Protein AF-A0A0B6YT00-F1 (afdb_monomer_lite)

Radius of gyration: 30.97 Å; chains: 1; bounding box: 94×51×86 Å

Structure (mmCIF, N/CA/C/O backbone):
data_AF-A0A0B6YT00-F1
#
_entry.id   AF-A0A0B6YT00-F1
#
loop_
_atom_site.group_PDB
_atom_site.id
_atom_site.type_symbol
_atom_site.label_atom_id
_atom_site.label_alt_id
_atom_site.label_comp_id
_atom_site.label_asym_id
_atom_site.label_entity_id
_atom_site.label_seq_id
_atom_site.pdbx_PDB_ins_code
_atom_site.Cartn_x
_atom_site.Cartn_y
_atom_site.Cartn_z
_atom_site.occupancy
_atom_site.B_iso_or_equiv
_atom_site.auth_seq_id
_atom_site.auth_comp_id
_atom_site.auth_asym_id
_atom_site.auth_atom_id
_atom_site.pdbx_PDB_model_num
ATOM 1 N N . LYS A 1 1 ? 65.086 -11.458 20.535 1.00 37.19 1 LYS A N 1
ATOM 2 C CA . LYS A 1 1 ? 65.222 -12.772 19.846 1.00 37.19 1 LYS A CA 1
ATOM 3 C C . LYS A 1 1 ? 63.846 -13.130 19.274 1.00 37.19 1 LYS A C 1
ATOM 5 O O . LYS A 1 1 ? 62.972 -13.448 20.055 1.00 37.19 1 LYS A O 1
ATOM 10 N N . LYS A 1 2 ? 63.497 -12.706 18.051 1.00 31.23 2 LYS A N 1
ATOM 11 C CA . LYS A 1 2 ? 63.680 -13.389 16.742 1.00 31.23 2 LYS A CA 1
ATOM 12 C C . LYS A 1 2 ? 63.060 -14.796 16.661 1.00 31.23 2 LYS A C 1
ATOM 14 O O . LYS A 1 2 ? 63.618 -15.711 17.258 1.00 31.23 2 LYS A O 1
ATOM 19 N N . LYS A 1 3 ? 62.010 -14.914 15.830 1.00 31.61 3 LYS A N 1
ATOM 20 C CA . LYS A 1 3 ? 61.716 -15.917 14.765 1.00 31.61 3 LYS A CA 1
ATO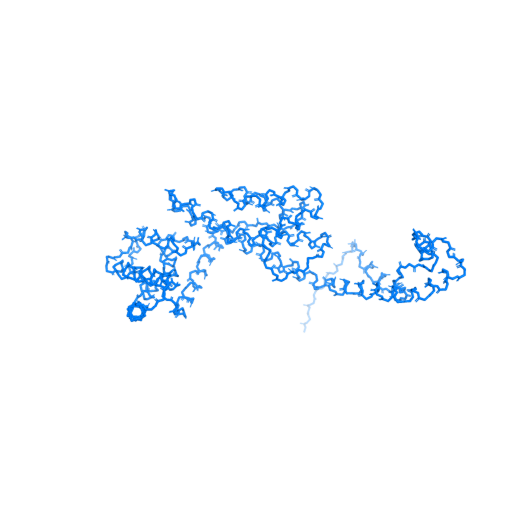M 21 C C . LYS A 1 3 ? 60.202 -15.806 14.478 1.00 31.61 3 LYS A C 1
ATOM 23 O O . LYS A 1 3 ? 59.431 -16.212 15.329 1.00 31.61 3 LYS A O 1
ATOM 28 N N . LYS A 1 4 ? 59.667 -15.137 13.442 1.00 32.31 4 LYS A N 1
ATOM 29 C CA . LYS A 1 4 ? 59.907 -15.185 11.980 1.00 32.31 4 LYS A CA 1
ATOM 30 C C . LYS A 1 4 ? 60.153 -16.605 11.461 1.00 32.31 4 LYS A C 1
ATOM 32 O O . LYS A 1 4 ? 61.260 -17.122 11.602 1.00 32.31 4 LYS A O 1
ATOM 37 N N . ARG A 1 5 ? 59.122 -17.187 10.843 1.00 31.86 5 ARG A N 1
ATOM 38 C CA . ARG A 1 5 ? 59.219 -18.268 9.857 1.00 31.86 5 ARG A CA 1
ATOM 39 C C . ARG A 1 5 ? 58.400 -17.871 8.627 1.00 31.86 5 ARG A C 1
ATOM 41 O O . ARG A 1 5 ? 57.205 -17.632 8.744 1.00 31.86 5 ARG A O 1
ATOM 48 N N . ASN A 1 6 ? 59.127 -17.747 7.521 1.00 28.16 6 ASN A N 1
ATOM 49 C CA . ASN A 1 6 ? 58.679 -17.728 6.132 1.00 28.16 6 ASN A CA 1
ATOM 50 C C . ASN A 1 6 ? 58.408 -19.163 5.656 1.00 28.16 6 ASN A C 1
ATOM 52 O O . ASN A 1 6 ? 59.066 -20.085 6.145 1.00 28.16 6 ASN A O 1
ATOM 56 N N . TYR A 1 7 ? 57.548 -19.282 4.646 1.00 29.91 7 TYR A N 1
ATOM 57 C CA . TYR A 1 7 ? 57.633 -20.215 3.508 1.00 29.91 7 TYR A CA 1
ATOM 58 C C . TYR A 1 7 ? 56.741 -19.593 2.402 1.00 29.91 7 TYR A C 1
ATOM 60 O O . TYR A 1 7 ? 55.569 -19.350 2.681 1.00 29.91 7 TYR A O 1
ATOM 68 N N . GLU A 1 8 ? 57.287 -18.903 1.386 1.00 30.17 8 GLU A N 1
ATOM 69 C CA . GLU A 1 8 ? 57.630 -19.399 0.019 1.00 30.17 8 GLU A CA 1
ATOM 70 C C . GLU A 1 8 ? 56.478 -20.200 -0.617 1.00 30.17 8 GLU A C 1
ATOM 72 O O . GLU A 1 8 ? 56.130 -21.261 -0.113 1.00 30.17 8 GLU A O 1
ATOM 77 N N . HIS A 1 9 ? 55.649 -19.573 -1.465 1.00 30.38 9 HIS A N 1
ATOM 78 C CA . HIS A 1 9 ? 55.783 -19.283 -2.914 1.00 30.38 9 HIS A CA 1
ATOM 79 C C . HIS A 1 9 ? 55.606 -20.534 -3.778 1.00 30.38 9 HIS A C 1
ATOM 81 O O . HIS A 1 9 ? 56.471 -21.397 -3.772 1.00 30.38 9 HIS A O 1
ATOM 87 N N . ASP A 1 10 ? 54.489 -20.582 -4.509 1.00 28.36 10 ASP A N 1
ATOM 88 C CA . ASP A 1 10 ? 54.486 -20.989 -5.911 1.00 28.36 10 ASP A CA 1
ATOM 89 C C . ASP A 1 10 ? 53.301 -20.355 -6.651 1.00 28.36 10 ASP A C 1
ATOM 91 O O . ASP A 1 10 ? 52.232 -20.090 -6.095 1.00 28.36 10 ASP A O 1
ATOM 95 N N . ASP A 1 11 ? 53.605 -20.049 -7.900 1.00 29.91 11 ASP A N 1
ATOM 96 C CA . ASP A 1 11 ? 52.999 -19.129 -8.844 1.00 29.91 11 ASP A CA 1
ATOM 97 C C . ASP A 1 11 ? 52.102 -19.899 -9.831 1.00 29.91 11 ASP A C 1
ATOM 99 O O . ASP A 1 11 ? 52.481 -20.968 -10.311 1.00 29.91 11 ASP A O 1
ATOM 103 N N . ALA A 1 12 ? 50.917 -19.372 -10.143 1.00 30.47 12 ALA A N 1
ATOM 104 C CA . ALA A 1 12 ? 50.118 -19.769 -11.306 1.00 30.47 12 ALA A CA 1
ATOM 105 C C . ALA A 1 12 ? 49.074 -18.679 -11.575 1.00 30.47 12 ALA A C 1
ATOM 107 O O . ALA A 1 12 ? 48.117 -18.507 -10.818 1.00 30.47 12 ALA A O 1
ATOM 108 N N . GLY A 1 13 ? 49.324 -17.902 -12.626 1.00 29.86 13 GLY A N 1
ATOM 109 C CA . GLY A 1 13 ? 48.699 -16.611 -12.853 1.00 29.86 13 GLY A CA 1
ATOM 110 C C . GLY A 1 13 ? 47.280 -16.629 -13.419 1.00 29.86 13 GLY A C 1
ATOM 111 O O . GLY A 1 13 ? 46.796 -17.607 -13.982 1.00 29.86 13 GLY A O 1
ATOM 112 N N . SER A 1 14 ? 46.661 -15.457 -13.323 1.00 32.12 14 SER A N 1
ATOM 113 C CA . SER A 1 14 ? 45.801 -14.906 -14.366 1.00 32.12 14 SER A CA 1
ATOM 114 C C . SER A 1 14 ? 45.835 -13.390 -14.207 1.00 32.12 14 SER A C 1
ATOM 116 O O . SER A 1 14 ? 45.145 -12.820 -13.367 1.00 32.12 14 SER A O 1
ATOM 118 N N . ASP A 1 15 ? 46.738 -12.777 -14.962 1.00 37.69 15 ASP A N 1
ATOM 119 C CA . ASP A 1 15 ? 46.876 -11.337 -15.143 1.00 37.69 15 ASP A CA 1
ATOM 120 C C . ASP A 1 15 ? 45.738 -10.871 -16.062 1.00 37.69 15 ASP A C 1
ATOM 122 O O . ASP A 1 15 ? 45.736 -11.203 -17.246 1.00 37.69 15 ASP A O 1
ATOM 126 N N . ASP A 1 16 ? 44.729 -10.192 -15.511 1.00 33.66 16 ASP A N 1
ATOM 127 C CA . ASP A 1 16 ? 43.641 -9.597 -16.305 1.00 33.66 16 ASP A CA 1
ATOM 128 C C . ASP A 1 16 ? 43.197 -8.230 -15.744 1.00 33.66 16 ASP A C 1
ATOM 130 O O . ASP A 1 16 ? 42.029 -7.852 -15.793 1.00 33.66 16 ASP A O 1
ATOM 134 N N . ASP A 1 17 ? 44.157 -7.459 -15.215 1.00 32.91 17 ASP A N 1
ATOM 135 C CA . ASP A 1 17 ? 43.953 -6.090 -14.708 1.00 32.91 17 ASP A CA 1
ATOM 136 C C . ASP A 1 17 ? 44.564 -5.010 -15.632 1.00 32.91 17 ASP A C 1
ATOM 138 O O . ASP A 1 17 ? 44.882 -3.898 -15.205 1.00 32.91 17 ASP A O 1
ATOM 142 N N . VAL A 1 18 ? 44.701 -5.295 -16.937 1.00 39.25 18 VAL A N 1
ATOM 143 C CA . VAL A 1 18 ? 45.305 -4.355 -17.914 1.00 39.25 18 VAL A CA 1
ATOM 144 C C . VAL A 1 18 ? 44.331 -3.839 -18.989 1.00 39.25 18 VAL A C 1
ATOM 146 O O . VAL A 1 18 ? 44.720 -3.077 -19.875 1.00 39.25 18 VAL A O 1
ATOM 149 N N . ALA A 1 19 ? 43.037 -4.168 -18.916 1.00 34.47 19 ALA A N 1
ATOM 150 C CA . ALA A 1 19 ? 42.079 -3.823 -19.979 1.00 34.47 19 ALA A CA 1
ATOM 151 C C . ALA A 1 19 ? 41.121 -2.648 -19.682 1.00 34.47 19 ALA A C 1
ATOM 153 O O . ALA A 1 19 ? 40.320 -2.296 -20.546 1.00 34.47 19 ALA A O 1
ATOM 154 N N . VAL A 1 20 ? 41.183 -2.004 -18.507 1.00 35.31 20 VAL A N 1
ATOM 155 C CA . VAL A 1 20 ? 40.227 -0.924 -18.149 1.00 35.31 20 VAL A CA 1
ATOM 156 C C . VAL A 1 20 ? 40.835 0.483 -18.252 1.00 35.31 20 VAL A C 1
ATOM 158 O O . VAL A 1 20 ? 40.121 1.460 -18.479 1.00 35.31 20 VAL A O 1
ATOM 161 N N . THR A 1 21 ? 42.158 0.620 -18.183 1.00 31.02 21 THR A N 1
ATOM 162 C CA . THR A 1 21 ? 42.849 1.922 -18.267 1.00 31.02 21 THR A CA 1
ATOM 163 C C . THR A 1 21 ? 43.143 2.383 -19.697 1.00 31.02 21 THR A C 1
ATOM 165 O O . THR A 1 21 ? 43.349 3.573 -19.919 1.00 31.02 21 THR A O 1
ATOM 168 N N . SER A 1 22 ? 43.075 1.501 -20.697 1.00 31.39 22 SER A N 1
ATOM 169 C CA . SER A 1 22 ? 43.428 1.823 -22.091 1.00 31.39 22 SER A CA 1
ATOM 170 C C . SER A 1 22 ? 42.270 2.353 -22.956 1.00 31.39 22 SER A C 1
ATOM 172 O O . SER A 1 22 ? 42.506 2.830 -24.068 1.00 31.39 22 SER A O 1
ATOM 174 N N . ILE A 1 23 ? 41.028 2.355 -22.450 1.00 35.00 23 ILE A N 1
ATOM 175 C CA . ILE A 1 23 ? 39.862 2.948 -23.145 1.00 35.00 23 ILE A CA 1
ATOM 176 C C . ILE A 1 23 ? 39.631 4.411 -22.713 1.00 35.00 23 ILE A C 1
ATOM 178 O O . ILE A 1 23 ? 39.134 5.226 -23.494 1.00 35.00 23 ILE A O 1
ATOM 182 N N . ALA A 1 24 ? 40.054 4.785 -21.501 1.00 32.66 24 ALA A N 1
ATOM 183 C CA . ALA A 1 24 ? 39.851 6.129 -20.952 1.00 32.66 24 ALA A CA 1
ATOM 184 C C . ALA A 1 24 ? 40.818 7.193 -21.513 1.00 32.66 24 ALA A C 1
ATOM 186 O O . ALA A 1 24 ? 40.534 8.388 -21.425 1.00 32.66 24 ALA A O 1
ATOM 187 N N . GLU A 1 25 ? 41.937 6.790 -22.124 1.00 31.70 25 GLU A N 1
ATOM 188 C CA . GLU A 1 25 ? 42.944 7.732 -22.639 1.00 31.70 25 GLU A CA 1
ATOM 189 C C . GLU A 1 25 ? 42.806 8.050 -24.137 1.00 31.70 25 GLU A C 1
ATOM 191 O O . GLU A 1 25 ? 43.363 9.043 -24.599 1.00 31.70 25 GLU A O 1
ATOM 196 N N . LYS A 1 26 ? 42.001 7.295 -24.901 1.00 31.03 26 LYS A N 1
ATOM 197 C CA . LYS A 1 26 ? 41.784 7.553 -26.342 1.00 31.03 26 LYS A CA 1
ATOM 198 C C . LYS A 1 26 ? 40.575 8.431 -26.682 1.00 31.03 26 LYS A C 1
ATOM 200 O O . LYS A 1 26 ? 40.410 8.791 -27.843 1.00 31.03 26 LYS A O 1
ATOM 205 N N . SER A 1 27 ? 39.751 8.817 -25.709 1.00 39.16 27 SER A N 1
ATOM 206 C CA . SER A 1 27 ? 38.515 9.589 -25.943 1.00 39.16 27 SER A CA 1
ATOM 207 C C . SER A 1 27 ? 38.556 11.040 -25.439 1.00 39.16 27 SER A C 1
ATOM 209 O O . SER A 1 27 ? 37.538 11.730 -25.446 1.00 39.16 27 SER A O 1
ATOM 211 N N . LYS A 1 28 ? 39.729 11.571 -25.070 1.00 38.94 28 LYS A N 1
ATOM 212 C CA . LYS A 1 28 ? 39.922 13.019 -24.870 1.00 38.94 28 LYS A CA 1
ATOM 213 C C . LYS A 1 28 ? 40.228 13.698 -26.208 1.00 38.94 28 LYS A C 1
ATOM 215 O O . LYS A 1 28 ? 41.379 14.012 -26.489 1.00 38.94 28 LYS A O 1
ATOM 220 N N . GLY A 1 29 ? 39.209 13.918 -27.042 1.00 40.50 29 GLY A N 1
ATOM 221 C CA . GLY A 1 29 ? 39.369 14.795 -28.212 1.00 40.50 29 GLY A CA 1
ATOM 222 C C . GLY A 1 29 ? 38.434 14.601 -29.404 1.00 40.50 29 GLY A C 1
ATOM 223 O O . GLY A 1 29 ? 38.571 15.349 -30.365 1.00 40.50 29 GLY A O 1
ATOM 224 N N . GLN A 1 30 ? 37.492 13.656 -29.386 1.00 45.50 30 GLN A N 1
ATOM 225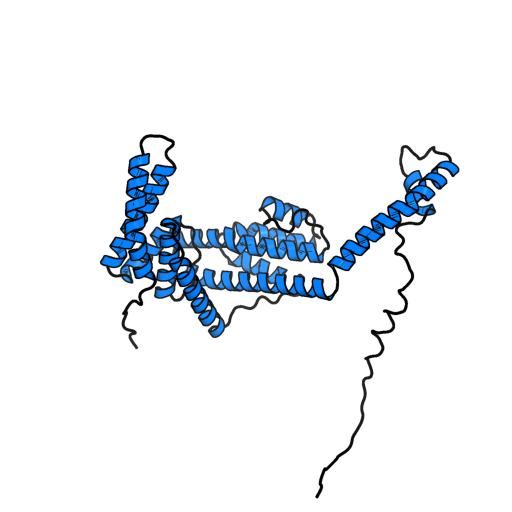 C CA . GLN A 1 30 ? 36.452 13.603 -30.420 1.00 45.50 30 GLN A CA 1
ATOM 226 C C . GLN A 1 30 ? 35.169 14.221 -29.875 1.00 45.50 30 GLN A C 1
ATOM 228 O O . GLN A 1 30 ? 34.412 13.590 -29.139 1.00 45.50 30 GLN A O 1
ATOM 233 N N . GLU A 1 31 ? 34.944 15.492 -30.206 1.00 56.94 31 GLU A N 1
ATOM 234 C CA . GLU A 1 31 ? 33.640 16.118 -30.023 1.00 56.94 31 GLU A CA 1
ATOM 235 C C . GLU A 1 31 ? 32.584 15.294 -30.772 1.00 56.94 31 GLU A C 1
ATOM 237 O O . GLU A 1 31 ? 32.678 15.090 -31.985 1.00 56.94 31 GLU A O 1
ATOM 242 N N . LEU A 1 32 ? 31.581 14.800 -30.037 1.00 67.00 32 LEU A N 1
ATOM 243 C CA . LEU A 1 32 ? 30.429 14.107 -30.612 1.00 67.00 32 LEU A CA 1
ATOM 244 C C . LEU A 1 32 ? 29.800 15.017 -31.671 1.00 67.00 32 LEU A C 1
ATOM 246 O O . LEU A 1 32 ? 29.289 16.097 -31.360 1.00 67.00 32 LEU A O 1
ATOM 250 N N . THR A 1 33 ? 29.899 14.593 -32.924 1.00 73.44 33 THR A N 1
ATOM 251 C CA . THR A 1 33 ? 29.401 15.335 -34.080 1.00 73.44 33 THR A CA 1
ATOM 252 C C . THR A 1 33 ? 28.006 14.819 -34.407 1.00 73.44 33 THR A C 1
ATOM 254 O O . THR A 1 33 ? 27.799 13.610 -34.448 1.00 73.44 33 THR A O 1
ATOM 257 N N . PHE A 1 34 ? 27.043 15.726 -34.587 1.00 82.75 34 PHE A N 1
ATOM 258 C CA . PHE A 1 34 ? 25.650 15.358 -34.849 1.00 82.75 34 PHE A CA 1
ATOM 259 C C . PHE A 1 34 ? 25.461 14.851 -36.282 1.00 82.75 34 PHE A C 1
ATOM 261 O O . PHE A 1 34 ? 25.048 13.718 -36.495 1.00 82.75 34 PHE A O 1
ATOM 268 N N . MET A 1 35 ? 25.774 15.704 -37.255 1.00 83.50 35 MET A N 1
ATOM 269 C CA . MET A 1 35 ? 25.709 15.438 -38.690 1.00 83.50 35 MET A CA 1
ATOM 270 C C . MET A 1 35 ? 26.727 16.348 -39.375 1.00 83.50 35 MET A C 1
ATOM 272 O O . MET A 1 35 ? 26.942 17.474 -38.925 1.00 83.50 35 MET A O 1
ATOM 276 N N . SER A 1 36 ? 27.319 15.891 -40.470 1.00 89.06 36 SER A N 1
ATOM 277 C CA . SER A 1 36 ? 28.148 16.722 -41.342 1.00 89.06 36 SER A CA 1
ATOM 278 C C . SER A 1 36 ? 27.304 17.742 -42.120 1.00 89.06 36 SER A C 1
ATOM 280 O O . SER A 1 36 ? 26.092 17.593 -42.291 1.00 89.06 36 SER A O 1
ATOM 282 N N . ILE A 1 37 ? 27.953 18.789 -42.640 1.00 86.44 37 ILE A N 1
ATOM 283 C CA . ILE A 1 37 ? 27.302 19.811 -43.480 1.00 86.44 37 ILE A CA 1
ATOM 284 C C . ILE A 1 37 ? 26.634 19.171 -44.711 1.00 86.44 37 ILE A C 1
ATOM 286 O O . ILE A 1 37 ? 25.531 19.566 -45.083 1.00 86.44 37 ILE A O 1
ATOM 290 N N . GLU A 1 38 ? 27.256 18.150 -45.304 1.00 86.81 38 GLU A N 1
ATOM 291 C CA . GLU A 1 38 ? 26.741 17.438 -46.483 1.00 86.81 38 GLU A CA 1
ATOM 292 C C . GLU A 1 38 ? 25.449 16.667 -46.183 1.00 86.81 38 GLU A C 1
ATOM 294 O O . GLU A 1 38 ? 24.516 16.642 -46.991 1.00 86.81 38 GLU A O 1
ATOM 299 N N . GLU A 1 39 ? 25.358 16.066 -44.998 1.00 87.00 39 GLU A N 1
ATOM 300 C CA . GLU A 1 39 ? 24.156 15.362 -44.558 1.00 87.00 39 GLU A CA 1
ATOM 301 C C . GLU A 1 39 ? 23.026 16.343 -44.234 1.00 87.00 39 GLU A C 1
ATOM 303 O O . GLU A 1 39 ? 21.879 16.097 -44.611 1.00 87.00 39 GLU A O 1
ATOM 308 N N . ILE A 1 40 ? 23.343 17.486 -43.614 1.00 88.44 40 ILE A N 1
ATOM 309 C CA . ILE A 1 40 ? 22.375 18.568 -43.392 1.00 88.44 40 ILE A CA 1
ATOM 310 C C . ILE A 1 40 ? 21.867 19.098 -44.741 1.00 88.44 40 ILE A C 1
ATOM 312 O O . ILE A 1 40 ? 20.661 19.248 -44.922 1.00 88.44 40 ILE A O 1
ATOM 316 N N . GLU A 1 41 ? 22.748 19.305 -45.724 1.00 87.44 41 GLU A N 1
ATOM 317 C CA . GLU A 1 41 ? 22.366 19.714 -47.082 1.00 87.44 41 GLU A CA 1
ATOM 318 C C . GLU A 1 41 ? 21.426 18.688 -47.736 1.00 87.44 41 GLU A C 1
ATOM 320 O O . GLU A 1 41 ? 20.421 19.059 -48.349 1.00 87.44 41 GLU A O 1
ATOM 325 N N . LYS A 1 42 ? 21.704 17.390 -47.573 1.00 87.81 42 LYS A N 1
ATOM 326 C CA . LYS A 1 42 ? 20.852 16.310 -48.088 1.00 87.81 42 LYS A CA 1
ATOM 327 C C . LYS A 1 42 ? 19.463 16.320 -47.444 1.00 87.81 42 LYS A C 1
ATOM 329 O O . LYS A 1 42 ? 18.468 16.154 -48.151 1.00 87.81 42 LYS A O 1
ATOM 334 N N . VAL A 1 43 ? 19.380 16.562 -46.134 1.00 87.50 43 VAL A N 1
ATOM 335 C CA . VAL A 1 43 ? 18.100 16.707 -45.421 1.00 87.50 43 VAL A CA 1
ATOM 336 C C . VAL A 1 43 ? 17.349 17.948 -45.897 1.00 87.50 43 VAL A C 1
ATOM 338 O O . VAL A 1 43 ? 16.153 17.854 -46.176 1.00 87.50 43 VAL A O 1
ATOM 341 N N . LEU A 1 44 ? 18.026 19.084 -46.076 1.00 87.69 44 LEU A N 1
ATOM 342 C CA . LEU A 1 44 ? 17.407 20.309 -46.591 1.00 87.69 44 LEU A CA 1
ATOM 343 C C . LEU A 1 44 ? 16.852 20.112 -48.012 1.00 87.69 44 LEU A C 1
ATOM 345 O O . LEU A 1 44 ? 15.719 20.505 -48.276 1.00 87.69 44 LEU A O 1
ATOM 349 N N . LYS A 1 45 ? 17.575 19.413 -48.899 1.00 85.94 45 LYS A N 1
ATOM 350 C CA . LYS A 1 45 ? 17.099 19.066 -50.258 1.00 85.94 45 LYS A CA 1
ATOM 351 C C . LYS A 1 45 ? 15.885 18.144 -50.278 1.00 85.94 45 LYS A C 1
ATOM 353 O O . LYS A 1 45 ? 15.135 18.144 -51.252 1.00 85.94 45 LYS A O 1
ATOM 358 N N . SER A 1 46 ? 15.700 17.340 -49.232 1.00 85.75 46 SER A N 1
ATOM 359 C CA . SER A 1 46 ? 14.537 16.456 -49.104 1.00 85.75 46 SER A CA 1
ATOM 360 C C . SER A 1 46 ? 13.259 17.188 -48.672 1.00 85.75 46 SER A C 1
ATOM 362 O O . SER A 1 46 ? 12.179 16.608 -48.741 1.00 85.75 46 SER A O 1
ATOM 364 N N . GLN A 1 47 ? 13.353 18.462 -48.269 1.00 86.50 47 GLN A N 1
ATOM 365 C CA . GLN A 1 47 ? 12.193 19.264 -47.886 1.00 86.50 47 GLN A CA 1
ATOM 366 C C . GLN A 1 47 ? 11.482 19.820 -49.122 1.00 86.50 47 GLN A C 1
ATOM 368 O O . GLN A 1 47 ? 12.088 20.502 -49.949 1.00 86.50 47 GLN A O 1
ATOM 373 N N . ASN A 1 48 ? 10.167 19.602 -49.208 1.00 80.56 48 ASN A N 1
ATOM 374 C CA . ASN A 1 48 ? 9.344 20.000 -50.360 1.00 80.56 48 ASN A CA 1
ATOM 375 C C . ASN A 1 48 ? 9.473 21.490 -50.732 1.00 80.56 48 ASN A C 1
ATOM 377 O O . ASN A 1 48 ? 9.404 21.829 -51.906 1.00 80.56 48 ASN A O 1
ATOM 381 N N . HIS A 1 49 ? 9.707 22.366 -49.751 1.00 80.31 49 HIS A N 1
ATOM 382 C CA . HIS A 1 49 ? 9.809 23.818 -49.943 1.00 80.31 49 HIS A CA 1
ATOM 383 C C . HIS A 1 49 ? 11.218 24.309 -50.318 1.00 80.31 49 HIS A C 1
ATOM 385 O O . HIS A 1 49 ? 11.373 25.459 -50.709 1.00 80.31 49 HIS A O 1
ATOM 391 N N . LEU A 1 50 ? 12.247 23.467 -50.170 1.00 79.19 50 LEU A N 1
ATOM 392 C CA . LEU A 1 50 ? 13.659 23.841 -50.355 1.00 79.19 50 LEU A CA 1
ATOM 393 C C . LEU A 1 50 ? 14.334 23.072 -51.499 1.00 79.19 50 LEU A C 1
ATOM 395 O O . LEU A 1 50 ? 15.509 23.285 -51.791 1.00 79.19 50 LEU A O 1
ATOM 399 N N . LYS A 1 51 ? 13.591 22.182 -52.163 1.00 75.19 51 LYS A N 1
ATOM 400 C CA . LYS A 1 51 ? 14.090 21.312 -53.232 1.00 75.19 51 LYS A CA 1
ATOM 401 C C . LYS A 1 51 ? 14.559 22.080 -54.474 1.00 75.19 51 LYS A C 1
ATOM 403 O O . LYS A 1 51 ? 15.473 21.623 -55.153 1.00 75.19 51 LYS A O 1
ATOM 408 N N . GLU A 1 52 ? 13.948 23.231 -54.754 1.00 81.56 52 GLU A N 1
ATOM 409 C CA . GLU A 1 52 ? 14.290 24.099 -55.893 1.00 81.56 52 GLU A CA 1
ATOM 410 C C . GLU A 1 52 ? 15.321 25.185 -55.542 1.00 81.56 52 GLU A C 1
ATOM 412 O O . GLU A 1 52 ? 15.709 25.975 -56.403 1.00 81.56 52 GLU A O 1
ATOM 417 N N . CYS A 1 53 ? 15.794 25.246 -54.291 1.00 80.69 53 CYS A N 1
ATOM 418 C CA . CYS A 1 53 ? 16.791 26.235 -53.899 1.00 80.69 53 CYS A CA 1
ATOM 419 C C . CYS A 1 53 ? 18.163 25.944 -54.538 1.00 80.69 53 CYS A C 1
ATOM 421 O O . CYS A 1 53 ? 18.576 24.780 -54.609 1.00 80.69 53 CYS A O 1
ATOM 423 N N . PRO A 1 54 ? 18.916 26.989 -54.938 1.00 87.38 54 PRO A N 1
ATOM 424 C CA . PRO A 1 54 ? 20.279 26.836 -55.431 1.00 87.38 54 PRO A CA 1
ATOM 425 C C . PRO A 1 54 ? 21.160 26.096 -54.429 1.00 87.38 54 PRO A C 1
ATOM 427 O O . PRO A 1 54 ? 21.060 26.300 -53.214 1.00 87.38 54 PRO A O 1
ATOM 430 N N . LYS A 1 55 ? 22.061 25.258 -54.948 1.00 83.00 55 LYS A N 1
ATOM 431 C CA . LYS A 1 55 ? 22.964 24.464 -54.112 1.00 83.00 55 LYS A CA 1
ATOM 432 C C . LYS A 1 55 ? 23.806 25.361 -53.202 1.00 83.00 55 LYS A C 1
ATOM 434 O O . LYS A 1 55 ? 23.945 25.028 -52.032 1.00 83.00 55 LYS A O 1
ATOM 439 N N . GLU A 1 56 ? 24.284 26.510 -53.693 1.00 85.00 56 GLU A N 1
ATOM 440 C CA . GLU A 1 56 ? 25.102 27.423 -52.882 1.00 85.00 56 GLU A CA 1
ATOM 441 C C . GLU A 1 56 ? 24.343 27.944 -51.652 1.00 85.00 56 GLU A C 1
ATOM 443 O O . GLU A 1 56 ? 24.910 28.031 -50.564 1.00 85.00 56 GLU A O 1
ATOM 448 N N . LEU A 1 57 ? 23.043 28.227 -51.796 1.00 85.94 57 LEU A N 1
ATOM 449 C CA . LEU A 1 57 ? 22.201 28.689 -50.693 1.00 85.94 57 LEU A CA 1
ATOM 450 C C . LEU A 1 57 ? 21.972 27.580 -49.656 1.00 85.94 57 LEU A C 1
ATOM 452 O O . LEU A 1 57 ? 22.025 27.836 -48.454 1.00 85.94 57 LEU A O 1
ATOM 456 N N . LEU A 1 58 ? 21.752 26.342 -50.104 1.00 87.19 58 LEU A N 1
ATOM 457 C CA . LEU A 1 58 ? 21.584 25.192 -49.212 1.00 87.19 58 LEU A CA 1
ATOM 458 C C . LEU A 1 58 ? 22.866 24.880 -48.434 1.00 87.19 58 LEU A C 1
ATOM 460 O O . LEU A 1 58 ? 22.794 24.589 -47.241 1.00 87.19 58 LEU A O 1
ATOM 464 N N . THR A 1 59 ? 24.027 24.995 -49.080 1.00 88.88 59 THR A N 1
ATOM 465 C CA . THR A 1 59 ? 25.332 24.826 -48.431 1.00 88.88 59 THR A CA 1
ATOM 466 C C . THR A 1 59 ? 25.589 25.924 -47.388 1.00 88.88 59 THR A C 1
ATOM 468 O O . THR A 1 59 ? 26.066 25.626 -46.291 1.00 88.88 59 THR A O 1
ATOM 471 N N . GLU A 1 60 ? 25.215 27.178 -47.663 1.00 88.38 60 GLU A N 1
ATOM 472 C CA . GLU A 1 60 ? 25.327 28.286 -46.699 1.00 88.38 60 GLU A CA 1
ATOM 473 C C . GLU A 1 60 ? 24.404 28.081 -45.482 1.00 88.38 60 GLU A C 1
ATOM 475 O O . GLU A 1 60 ? 24.829 28.241 -44.334 1.00 88.38 60 GLU A O 1
ATOM 480 N N . ILE A 1 61 ? 23.154 27.655 -45.703 1.00 87.50 61 ILE A N 1
ATOM 481 C CA . ILE A 1 61 ? 22.210 27.336 -44.620 1.00 87.50 61 ILE A CA 1
ATOM 482 C C . ILE A 1 61 ? 22.732 26.159 -43.784 1.00 87.50 61 ILE A C 1
ATOM 484 O O . ILE A 1 61 ? 22.766 26.249 -42.555 1.00 87.50 61 ILE A O 1
ATOM 488 N N . ALA A 1 62 ? 23.187 25.079 -44.425 1.00 89.19 62 ALA A N 1
ATOM 489 C CA . ALA A 1 62 ? 23.750 23.918 -43.740 1.00 89.19 62 ALA A CA 1
ATOM 490 C C . ALA A 1 62 ? 24.974 24.296 -42.889 1.00 89.19 62 ALA A C 1
ATOM 492 O O . ALA A 1 62 ? 25.075 23.881 -41.734 1.00 89.19 62 ALA A O 1
ATOM 493 N N . SER A 1 63 ? 25.851 25.159 -43.410 1.00 89.25 63 SER A N 1
ATOM 494 C CA . SER A 1 63 ? 27.031 25.663 -42.694 1.00 89.25 63 SER A CA 1
ATOM 495 C C . SER A 1 63 ? 26.652 26.473 -41.449 1.00 89.25 63 SER A C 1
ATOM 497 O O . SER A 1 63 ? 27.263 26.314 -40.389 1.00 89.25 63 SER A O 1
ATOM 499 N N . ARG A 1 64 ? 25.598 27.297 -41.534 1.00 89.31 64 ARG A N 1
ATOM 500 C CA . ARG A 1 64 ? 25.076 28.070 -40.392 1.00 89.31 64 ARG A CA 1
ATOM 501 C C . ARG A 1 64 ? 24.368 27.205 -39.354 1.00 89.31 64 ARG A C 1
ATOM 503 O O . ARG A 1 64 ? 24.447 27.518 -38.168 1.00 89.31 64 ARG A O 1
ATOM 510 N N . LEU A 1 65 ? 23.697 26.134 -39.776 1.00 88.06 65 LEU A N 1
ATOM 511 C CA . LEU A 1 65 ? 22.973 25.216 -38.891 1.00 88.06 65 LEU A CA 1
ATOM 512 C C . LEU A 1 65 ? 23.880 24.177 -38.224 1.00 88.06 65 LEU A C 1
ATOM 514 O O . LEU A 1 65 ? 23.578 23.725 -37.121 1.00 88.06 65 LEU A O 1
ATOM 518 N N . HIS A 1 66 ? 25.008 23.832 -38.843 1.00 88.62 66 HIS A N 1
ATOM 519 C CA . HIS A 1 66 ? 25.914 22.795 -38.354 1.00 88.62 66 HIS A CA 1
ATOM 520 C C . HIS A 1 66 ? 26.356 23.022 -36.902 1.00 88.62 66 HIS A C 1
ATOM 522 O O . HIS A 1 66 ? 26.205 22.143 -36.053 1.00 88.62 66 HIS A O 1
ATOM 528 N N . ARG A 1 67 ? 26.848 24.225 -36.582 1.00 86.81 67 ARG A N 1
ATOM 529 C CA . ARG A 1 67 ? 27.316 24.565 -35.229 1.00 86.81 67 ARG A CA 1
ATOM 530 C C . ARG A 1 67 ? 26.194 24.561 -34.174 1.00 86.81 67 ARG A C 1
ATOM 532 O O . ARG A 1 67 ? 26.389 23.918 -33.143 1.00 86.81 67 ARG A O 1
ATOM 539 N N . PRO A 1 68 ? 25.043 25.240 -34.363 1.00 85.19 68 PRO A N 1
ATOM 540 C CA . PRO A 1 68 ? 23.964 25.224 -33.375 1.00 85.19 68 PRO A CA 1
ATOM 541 C C . PRO A 1 68 ? 23.307 23.847 -33.212 1.00 85.19 68 PRO A C 1
ATOM 543 O O . PRO A 1 68 ? 22.981 23.491 -32.083 1.00 85.19 68 PRO A O 1
ATOM 546 N N . LEU A 1 69 ? 23.151 23.055 -34.280 1.00 84.56 69 LEU A N 1
ATOM 547 C CA . LEU A 1 69 ? 22.613 21.691 -34.177 1.00 84.56 69 LEU A CA 1
ATOM 548 C C . LEU A 1 69 ? 23.584 20.756 -33.452 1.00 84.56 69 LEU A C 1
ATOM 550 O O . LEU A 1 69 ? 23.178 20.039 -32.542 1.00 84.56 69 LEU A O 1
ATOM 554 N N . THR A 1 70 ? 24.877 20.819 -33.785 1.00 84.62 70 THR A N 1
ATOM 555 C CA . THR A 1 70 ? 25.911 20.036 -33.092 1.00 84.62 70 THR A CA 1
ATOM 556 C C . THR A 1 70 ? 25.984 20.406 -31.615 1.00 84.62 70 THR A C 1
ATOM 558 O O . THR A 1 70 ? 26.055 19.524 -30.765 1.00 84.62 70 THR A O 1
ATOM 561 N N . ARG A 1 71 ? 25.885 21.697 -31.279 1.00 83.31 71 ARG A N 1
ATOM 562 C CA . ARG A 1 71 ? 25.845 22.151 -29.886 1.00 83.31 71 ARG A CA 1
ATOM 563 C C . ARG A 1 71 ? 24.624 21.611 -29.135 1.00 83.31 71 ARG A C 1
ATOM 565 O O . ARG A 1 71 ? 24.794 21.082 -28.043 1.00 83.31 71 ARG A O 1
ATOM 572 N N . GLN A 1 72 ? 23.424 21.701 -29.712 1.00 79.38 72 GLN A N 1
ATOM 573 C CA . GLN A 1 72 ? 22.206 21.164 -29.088 1.00 79.38 72 GLN A CA 1
ATOM 574 C C . GLN A 1 72 ? 22.278 19.645 -28.904 1.00 79.38 72 GLN A C 1
ATOM 576 O O . GLN A 1 72 ? 21.935 19.131 -27.842 1.00 79.38 72 GLN A O 1
ATOM 581 N N . PHE A 1 73 ? 22.785 18.922 -29.904 1.00 82.19 73 PHE A N 1
ATOM 582 C CA . PHE A 1 73 ? 23.020 17.485 -29.801 1.00 82.19 73 PHE A CA 1
ATOM 583 C C . PHE A 1 73 ? 24.009 17.147 -28.686 1.00 82.19 73 PHE A C 1
ATOM 585 O O . PHE A 1 73 ? 23.745 16.258 -27.885 1.00 82.19 73 PHE A O 1
ATOM 592 N N . GLN A 1 74 ? 25.124 17.872 -28.590 1.00 80.19 74 GLN A N 1
ATOM 593 C CA . GLN A 1 74 ? 26.103 17.675 -27.525 1.00 80.19 74 GLN A CA 1
ATOM 594 C C . GLN A 1 74 ? 25.531 18.004 -26.146 1.00 80.19 74 GLN A C 1
ATOM 596 O O . GLN A 1 74 ? 25.845 17.303 -25.190 1.00 80.19 74 GLN A O 1
ATOM 601 N N . GLU A 1 75 ? 24.711 19.046 -26.016 1.00 78.75 75 GLU A N 1
ATOM 602 C CA . GLU A 1 75 ? 24.028 19.390 -24.765 1.00 78.75 75 GLU A CA 1
ATOM 603 C C . GLU A 1 75 ? 23.041 18.283 -24.357 1.00 78.75 75 GLU A C 1
ATOM 605 O O . GLU A 1 75 ? 23.065 17.846 -23.206 1.00 78.75 75 GLU A O 1
ATOM 610 N N . LEU A 1 76 ? 22.265 17.736 -25.299 1.00 72.81 76 LEU A N 1
ATOM 611 C CA . LEU A 1 76 ? 21.381 16.591 -25.058 1.00 72.81 76 LEU A CA 1
ATOM 612 C C . LEU A 1 76 ? 22.162 15.319 -24.711 1.00 72.81 76 LEU A C 1
ATOM 614 O O . LEU A 1 76 ? 21.880 14.695 -23.689 1.00 72.81 76 LEU A O 1
ATOM 618 N N . ALA A 1 77 ? 23.183 14.968 -25.493 1.00 71.75 77 ALA A N 1
ATOM 619 C CA . ALA A 1 77 ? 24.030 13.801 -25.262 1.00 71.75 77 ALA A CA 1
ATOM 620 C C . ALA A 1 77 ? 24.744 13.888 -23.908 1.00 71.75 77 ALA A C 1
ATOM 622 O O . ALA A 1 77 ? 24.732 12.924 -23.148 1.00 71.75 77 ALA A O 1
ATOM 623 N N . LYS A 1 78 ? 25.293 15.058 -23.555 1.00 67.44 78 LYS A N 1
ATOM 624 C CA . LYS A 1 78 ? 25.871 15.313 -22.229 1.00 67.44 78 LYS A CA 1
ATOM 625 C C . LYS A 1 78 ? 24.811 15.235 -21.139 1.00 67.44 78 LYS A C 1
ATOM 627 O O . LYS A 1 78 ? 25.095 14.662 -20.101 1.00 67.44 78 LYS A O 1
ATOM 632 N N . SER A 1 79 ? 23.604 15.756 -21.349 1.00 62.47 79 SER A N 1
ATOM 633 C CA . SER A 1 79 ? 22.540 15.679 -20.342 1.00 62.47 79 SER A CA 1
ATOM 634 C C . SER A 1 79 ? 22.100 14.239 -20.068 1.00 62.47 79 SER A C 1
ATOM 636 O O . SER A 1 79 ? 21.903 13.881 -18.912 1.00 62.47 79 SER A O 1
ATOM 638 N N . ILE A 1 80 ? 22.024 13.395 -21.100 1.00 60.62 80 ILE A N 1
ATOM 639 C CA . ILE A 1 80 ? 21.689 11.973 -20.976 1.00 60.62 80 ILE A CA 1
ATOM 640 C C . ILE A 1 80 ? 22.858 11.218 -20.336 1.00 60.62 80 ILE A C 1
ATOM 642 O O . ILE A 1 80 ? 22.656 10.448 -19.406 1.00 60.62 80 ILE A O 1
ATOM 646 N N . PHE A 1 81 ? 24.090 11.464 -20.784 1.00 56.25 81 PHE A N 1
ATOM 647 C CA . PHE A 1 81 ? 25.279 10.751 -20.314 1.00 56.25 81 PHE A CA 1
ATOM 648 C C . PHE A 1 81 ? 25.697 11.147 -18.890 1.00 56.25 81 PHE A C 1
ATOM 650 O O . PHE A 1 81 ? 26.127 10.298 -18.118 1.00 56.25 81 PHE A O 1
ATOM 657 N N . LEU A 1 82 ? 25.545 12.423 -18.522 1.00 55.78 82 LEU A N 1
ATOM 658 C CA . LEU A 1 82 ? 25.875 12.938 -17.192 1.00 55.78 82 LEU A CA 1
ATOM 659 C C . LEU A 1 82 ? 24.796 12.575 -16.163 1.00 55.78 82 LEU A C 1
ATOM 661 O O . LEU A 1 82 ? 25.144 12.253 -15.033 1.00 55.78 82 LEU A O 1
ATOM 665 N N . LYS A 1 83 ? 23.510 12.541 -16.554 1.00 52.91 83 LYS A N 1
ATOM 666 C CA . LYS A 1 83 ? 22.440 11.956 -15.720 1.00 52.91 83 LYS A CA 1
ATOM 667 C C . LYS A 1 83 ? 22.569 10.432 -15.591 1.00 52.91 83 LYS A C 1
ATOM 669 O O . LYS A 1 83 ? 22.168 9.880 -14.576 1.00 52.91 83 LYS A O 1
ATOM 674 N N . ASN A 1 84 ? 23.187 9.773 -16.574 1.00 51.69 84 ASN A N 1
ATOM 675 C CA . ASN A 1 84 ? 23.489 8.339 -16.566 1.00 51.69 84 ASN A CA 1
ATOM 676 C C . ASN A 1 84 ? 24.936 8.025 -16.150 1.00 51.69 84 ASN A C 1
ATOM 678 O O . ASN A 1 84 ? 25.481 7.001 -16.576 1.00 51.69 84 ASN A O 1
ATOM 682 N N . SER A 1 85 ? 25.571 8.871 -15.327 1.00 55.88 85 SER A N 1
ATOM 683 C CA . SER A 1 85 ? 26.879 8.543 -14.754 1.00 55.88 85 SER A CA 1
ATOM 684 C C . SER A 1 85 ? 26.798 7.155 -14.090 1.00 55.88 85 SER A C 1
ATOM 686 O O . SER A 1 85 ? 25.799 6.817 -13.451 1.00 55.88 85 SER A O 1
ATOM 688 N N . GLY A 1 86 ? 27.807 6.298 -14.284 1.00 59.91 86 GLY A N 1
ATOM 689 C CA . GLY A 1 86 ? 27.721 4.887 -13.873 1.00 59.91 86 GLY A CA 1
ATOM 690 C C . GLY A 1 86 ? 27.440 4.687 -12.377 1.00 59.91 86 GLY A C 1
ATOM 691 O O . GLY A 1 86 ? 26.844 3.682 -11.995 1.00 59.91 86 GLY A O 1
ATOM 692 N N . ALA A 1 87 ? 27.821 5.654 -11.537 1.00 61.41 87 ALA A N 1
ATOM 693 C CA . ALA A 1 87 ? 27.536 5.650 -10.106 1.00 61.41 87 ALA A CA 1
ATOM 694 C C . ALA A 1 87 ? 26.090 6.079 -9.797 1.00 61.41 87 ALA A C 1
ATOM 696 O O . ALA A 1 87 ? 25.405 5.378 -9.050 1.00 61.41 87 ALA A O 1
ATOM 697 N N . ASP A 1 88 ? 25.608 7.168 -10.405 1.00 61.66 88 ASP A N 1
ATOM 698 C CA . ASP A 1 88 ? 24.253 7.684 -10.165 1.00 61.66 88 ASP A CA 1
ATOM 699 C C . ASP A 1 88 ? 23.193 6.740 -10.734 1.00 61.66 88 ASP A C 1
ATOM 701 O O . ASP A 1 88 ? 22.249 6.377 -10.037 1.00 61.66 88 ASP A O 1
ATOM 705 N N . ARG A 1 89 ? 23.410 6.214 -11.947 1.00 67.31 89 ARG A N 1
ATOM 706 C CA . ARG A 1 89 ? 22.533 5.201 -12.551 1.00 67.31 89 ARG A CA 1
ATOM 707 C C . ARG A 1 89 ? 22.447 3.946 -11.686 1.00 67.31 89 ARG A C 1
ATOM 709 O O . ARG A 1 89 ? 21.357 3.425 -11.463 1.00 67.31 89 ARG A O 1
ATOM 716 N N . LYS A 1 90 ? 23.585 3.454 -11.181 1.00 69.81 90 LYS A N 1
ATOM 717 C CA . LYS A 1 90 ? 23.613 2.269 -10.310 1.00 69.81 90 LYS A CA 1
ATOM 718 C C . LYS A 1 90 ? 22.845 2.521 -9.016 1.00 69.81 90 LYS A C 1
ATOM 720 O O . LYS A 1 90 ? 22.122 1.638 -8.567 1.00 69.81 90 LYS A O 1
ATOM 725 N N . LYS A 1 91 ? 22.968 3.719 -8.442 1.00 73.38 91 LYS A N 1
ATOM 726 C CA . LYS A 1 91 ? 22.213 4.117 -7.254 1.00 73.38 91 LYS A CA 1
ATOM 727 C C . LYS A 1 91 ? 20.706 4.151 -7.528 1.00 73.38 91 LYS A C 1
ATOM 729 O O . LYS A 1 91 ? 19.960 3.523 -6.788 1.00 73.38 91 LYS A O 1
ATOM 734 N N . THR A 1 92 ? 20.270 4.782 -8.617 1.00 78.75 92 THR A N 1
ATOM 735 C CA . THR A 1 92 ? 18.848 4.849 -8.997 1.00 78.75 92 THR A CA 1
ATOM 736 C C . THR A 1 92 ? 18.245 3.465 -9.247 1.00 78.75 92 THR A C 1
ATOM 738 O O . THR A 1 92 ? 17.139 3.187 -8.791 1.00 78.75 92 THR A O 1
ATOM 741 N N . VAL A 1 93 ? 18.976 2.563 -9.914 1.00 79.94 93 VAL A N 1
ATOM 742 C CA . VAL A 1 93 ? 18.522 1.177 -10.133 1.00 79.94 93 VAL A CA 1
ATOM 743 C C . VAL A 1 93 ? 18.382 0.422 -8.808 1.00 79.94 93 VAL A C 1
ATOM 745 O O . VAL A 1 93 ? 17.402 -0.295 -8.616 1.00 79.94 93 VAL A O 1
ATOM 748 N N . LEU A 1 94 ? 19.320 0.603 -7.873 1.00 86.44 94 LEU A N 1
ATOM 749 C CA . LEU A 1 94 ? 19.241 -0.011 -6.543 1.00 86.44 94 LEU A CA 1
ATOM 750 C C . LEU A 1 94 ? 18.060 0.534 -5.730 1.00 86.44 94 LEU A C 1
ATOM 752 O O . LEU A 1 94 ? 17.298 -0.253 -5.176 1.00 86.44 94 LEU A O 1
ATOM 756 N N . GLU A 1 95 ? 17.860 1.853 -5.704 1.00 88.56 95 GLU A N 1
ATOM 757 C CA . GLU A 1 95 ? 16.725 2.492 -5.019 1.00 88.56 95 GLU A CA 1
ATOM 758 C C . GLU A 1 95 ? 15.382 1.999 -5.589 1.00 88.56 95 GLU A C 1
ATOM 760 O O . GLU A 1 95 ? 14.460 1.653 -4.846 1.00 88.56 95 GLU A O 1
ATOM 765 N N . MET A 1 96 ? 15.282 1.883 -6.916 1.00 88.94 96 MET A N 1
ATOM 766 C CA . MET A 1 96 ? 14.118 1.319 -7.599 1.00 88.94 96 MET A CA 1
ATOM 767 C C . MET A 1 96 ? 13.903 -0.159 -7.239 1.00 88.94 96 MET A C 1
ATOM 769 O O . MET A 1 96 ? 12.778 -0.571 -6.941 1.00 88.94 96 MET A O 1
ATOM 773 N N . GLN A 1 97 ? 14.969 -0.962 -7.228 1.00 90.75 97 GLN A N 1
ATOM 774 C CA . GLN A 1 97 ? 14.911 -2.373 -6.853 1.00 90.75 97 GLN A CA 1
ATOM 775 C C . GLN A 1 97 ? 14.446 -2.557 -5.401 1.00 90.75 97 GLN A C 1
ATOM 777 O O . GLN A 1 97 ? 13.613 -3.427 -5.123 1.00 90.75 97 GLN A O 1
ATOM 782 N N . GLU A 1 98 ? 14.965 -1.750 -4.475 1.00 93.19 98 GLU A N 1
ATOM 783 C CA . GLU A 1 98 ? 14.563 -1.752 -3.067 1.00 93.19 98 GLU A CA 1
ATOM 784 C C . GLU A 1 98 ? 13.098 -1.356 -2.909 1.00 93.19 98 GLU A C 1
ATOM 786 O O . GLU A 1 98 ? 12.358 -2.031 -2.189 1.00 93.19 98 GLU A O 1
ATOM 791 N N . ARG A 1 99 ? 12.649 -0.331 -3.642 1.00 93.75 99 ARG A N 1
ATOM 792 C CA . ARG A 1 99 ? 11.249 0.104 -3.664 1.00 93.75 99 ARG A CA 1
ATOM 793 C C . ARG A 1 99 ? 10.316 -1.007 -4.145 1.00 93.75 99 ARG A C 1
ATOM 795 O O . ARG A 1 99 ? 9.361 -1.335 -3.442 1.00 93.75 99 ARG A O 1
ATOM 802 N N . ILE A 1 100 ? 10.606 -1.632 -5.290 1.00 95.00 100 ILE A N 1
ATOM 803 C CA . ILE A 1 100 ? 9.813 -2.757 -5.819 1.00 95.00 100 ILE A CA 1
ATOM 804 C C . ILE A 1 100 ? 9.792 -3.911 -4.811 1.00 95.00 100 ILE A C 1
ATOM 806 O O . ILE A 1 100 ? 8.730 -4.448 -4.498 1.00 95.00 100 ILE A O 1
ATOM 810 N N . SER A 1 101 ? 10.953 -4.265 -4.257 1.00 95.25 101 SER A N 1
ATOM 811 C CA . SER A 1 101 ? 11.076 -5.368 -3.299 1.00 95.25 101 SER A CA 1
ATOM 812 C C . SER A 1 101 ? 10.316 -5.097 -1.996 1.00 95.25 101 SER A C 1
ATOM 814 O O . SER A 1 101 ? 9.685 -6.003 -1.453 1.00 95.25 101 SER A O 1
ATOM 816 N N . GLY A 1 102 ? 10.352 -3.863 -1.489 1.00 95.12 102 GLY A N 1
ATOM 817 C CA . GLY A 1 102 ? 9.626 -3.450 -0.289 1.00 95.12 102 GLY A CA 1
ATOM 818 C C . GLY A 1 102 ? 8.113 -3.503 -0.488 1.00 95.12 102 GLY A C 1
ATOM 819 O O . GLY A 1 102 ? 7.405 -4.119 0.312 1.00 95.12 102 GLY A O 1
ATOM 820 N N . LEU A 1 103 ? 7.622 -2.934 -1.593 1.00 95.94 103 LEU A N 1
ATOM 821 C CA . LEU A 1 103 ? 6.204 -2.980 -1.949 1.00 95.94 103 LEU A CA 1
ATOM 822 C C . LEU A 1 103 ? 5.717 -4.423 -2.161 1.00 95.94 103 LEU A C 1
ATOM 824 O O . LEU A 1 103 ? 4.652 -4.789 -1.669 1.00 95.94 103 LEU A O 1
ATOM 828 N N . TRP A 1 104 ? 6.516 -5.263 -2.826 1.00 96.81 104 TRP A N 1
ATOM 829 C CA . TRP A 1 104 ? 6.232 -6.688 -3.014 1.00 96.81 104 TRP A CA 1
ATOM 830 C C . TRP A 1 104 ? 6.050 -7.422 -1.684 1.00 96.81 104 TRP A C 1
ATOM 832 O O . TRP A 1 104 ? 5.066 -8.136 -1.480 1.00 96.81 104 TRP A O 1
ATOM 842 N N . VAL A 1 105 ? 6.994 -7.235 -0.760 1.00 96.62 105 VAL A N 1
ATOM 843 C CA . VAL A 1 105 ? 6.948 -7.870 0.559 1.00 96.62 105 VAL A CA 1
ATOM 844 C C . VAL A 1 105 ? 5.718 -7.408 1.339 1.00 96.62 105 VAL A C 1
ATOM 846 O O . VAL A 1 105 ? 5.024 -8.244 1.917 1.00 96.62 105 VAL A O 1
ATOM 849 N N . ASN A 1 106 ? 5.402 -6.112 1.310 1.00 96.31 106 ASN A N 1
ATOM 850 C CA . ASN A 1 106 ? 4.192 -5.585 1.938 1.00 96.31 106 ASN A CA 1
ATOM 851 C C . ASN A 1 106 ? 2.925 -6.192 1.323 1.00 96.31 106 ASN A C 1
ATOM 853 O O . ASN A 1 106 ? 2.044 -6.618 2.065 1.00 96.31 106 ASN A O 1
ATOM 857 N N . ALA A 1 107 ? 2.850 -6.310 -0.007 1.00 96.75 107 ALA A N 1
ATOM 858 C CA . ALA A 1 107 ? 1.704 -6.903 -0.693 1.00 96.75 107 ALA A CA 1
ATOM 859 C C . ALA A 1 107 ? 1.471 -8.356 -0.256 1.00 96.75 107 ALA A C 1
ATOM 861 O O . ALA A 1 107 ? 0.340 -8.729 0.048 1.00 96.75 107 ALA A O 1
ATOM 862 N N . ARG A 1 108 ? 2.544 -9.148 -0.134 1.00 96.31 108 ARG A N 1
ATOM 863 C CA . ARG A 1 108 ? 2.487 -10.530 0.372 1.00 96.31 108 ARG A CA 1
ATOM 864 C C . ARG A 1 108 ? 2.091 -10.617 1.848 1.00 96.31 108 ARG A C 1
ATOM 866 O O . ARG A 1 108 ? 1.414 -11.560 2.244 1.00 96.31 108 ARG A O 1
ATOM 873 N N . LEU A 1 109 ? 2.495 -9.658 2.681 1.00 97.31 109 LEU A N 1
ATOM 874 C CA . LEU A 1 109 ? 2.083 -9.616 4.089 1.00 97.31 109 LEU A CA 1
ATOM 875 C C . LEU A 1 109 ? 0.609 -9.215 4.243 1.00 97.31 109 LEU A C 1
ATOM 877 O O . LEU A 1 109 ? -0.095 -9.814 5.055 1.00 97.31 109 LEU A O 1
ATOM 881 N N . PHE A 1 110 ? 0.128 -8.257 3.448 1.00 97.88 110 PHE A N 1
ATOM 882 C CA . PHE A 1 110 ? -1.284 -7.874 3.434 1.00 97.88 110 PHE A CA 1
ATOM 883 C C . PHE A 1 110 ? -2.178 -8.964 2.843 1.00 97.88 110 PHE A C 1
ATOM 885 O O . PHE A 1 110 ? -3.254 -9.194 3.384 1.00 97.88 110 PHE A O 1
ATOM 892 N N . GLU A 1 111 ? -1.726 -9.689 1.813 1.00 96.56 111 GLU A N 1
ATOM 893 C CA . GLU A 1 111 ? -2.412 -10.876 1.277 1.00 96.56 111 GLU A CA 1
ATOM 894 C C . GLU A 1 111 ? -2.778 -11.857 2.400 1.00 96.56 111 GLU A C 1
ATOM 896 O O . GLU A 1 111 ? -3.924 -12.294 2.471 1.00 96.56 111 GLU A O 1
ATOM 901 N N . LYS A 1 112 ? -1.858 -12.132 3.339 1.00 96.50 112 LYS A N 1
ATOM 902 C CA . LYS A 1 112 ? -2.143 -12.996 4.501 1.00 96.50 112 LYS A CA 1
ATOM 903 C C . LYS A 1 112 ? -3.223 -12.432 5.420 1.00 96.50 112 LYS A C 1
ATOM 905 O O . LYS A 1 112 ? -4.026 -13.195 5.942 1.00 96.50 112 LYS A O 1
ATOM 910 N N . GLY A 1 113 ? -3.253 -11.116 5.627 1.00 97.12 113 GLY A N 1
ATOM 911 C CA . GLY A 1 113 ? -4.306 -10.460 6.406 1.00 97.12 113 GLY A CA 1
ATOM 912 C C . GLY A 1 113 ? -5.679 -10.550 5.749 1.00 97.12 113 GLY A C 1
ATOM 913 O O . GLY A 1 113 ? -6.678 -10.731 6.441 1.00 97.12 113 GLY A O 1
ATOM 914 N N . VAL A 1 114 ? -5.725 -10.481 4.417 1.00 97.19 114 VAL A N 1
ATOM 915 C CA . VAL A 1 114 ? -6.965 -10.624 3.644 1.00 97.19 114 VAL A CA 1
ATOM 916 C C . VAL A 1 114 ? -7.573 -12.025 3.791 1.00 97.19 114 VAL A C 1
ATOM 918 O O . VAL A 1 114 ? -8.793 -12.139 3.808 1.00 97.19 114 VAL A O 1
ATOM 921 N N . GLN A 1 115 ? -6.763 -13.066 4.013 1.00 96.88 115 GLN A N 1
ATOM 922 C CA . GLN A 1 115 ? -7.247 -14.446 4.199 1.00 96.88 115 GLN A CA 1
ATOM 923 C C . GLN A 1 115 ? -8.075 -14.678 5.479 1.00 96.88 115 GLN A C 1
ATOM 925 O O . GLN A 1 115 ? -8.671 -15.738 5.626 1.00 96.88 115 GLN A O 1
ATOM 930 N N . HIS A 1 116 ? -8.138 -13.716 6.408 1.00 97.19 116 HIS A N 1
ATOM 931 C CA . HIS A 1 116 ? -9.008 -13.806 7.598 1.00 97.19 116 HIS A CA 1
ATOM 932 C C . HIS A 1 116 ? -10.480 -13.488 7.302 1.00 97.19 116 HIS A C 1
ATOM 934 O O . HIS A 1 116 ? -11.312 -13.524 8.205 1.00 97.19 116 HIS A O 1
ATOM 940 N N . TRP A 1 117 ? -10.801 -13.123 6.062 1.00 97.31 117 TRP A N 1
ATOM 941 C CA . TRP A 1 117 ? -12.099 -12.586 5.680 1.00 97.31 117 TRP A CA 1
ATOM 942 C C . TRP A 1 117 ? -12.811 -13.507 4.700 1.00 97.31 117 TRP A C 1
ATOM 944 O O . TRP A 1 117 ? -12.186 -14.101 3.826 1.00 97.31 117 TRP A O 1
ATOM 954 N N . GLU A 1 118 ? -14.136 -13.544 4.801 1.00 96.94 118 GLU A N 1
ATOM 955 C CA . GLU A 1 118 ? -15.016 -14.178 3.821 1.00 96.94 118 GLU A CA 1
ATOM 956 C C . GLU A 1 118 ? -15.647 -13.129 2.894 1.00 96.94 118 GLU A C 1
ATOM 958 O O . GLU A 1 118 ? -15.611 -11.913 3.148 1.00 96.94 118 GLU A O 1
ATOM 963 N N . ASP A 1 119 ? -16.231 -13.586 1.789 1.00 96.44 119 ASP A N 1
ATOM 964 C CA . ASP A 1 119 ? -16.973 -12.708 0.893 1.00 96.44 119 ASP A CA 1
ATOM 965 C C . ASP A 1 119 ? -18.251 -12.167 1.559 1.00 96.44 119 ASP A C 1
ATOM 967 O O . ASP A 1 119 ? -18.913 -12.870 2.321 1.00 96.44 119 ASP A O 1
ATOM 971 N N . PRO A 1 120 ? -18.623 -10.899 1.292 1.00 96.25 120 PRO A N 1
ATOM 972 C CA . PRO A 1 120 ? -18.063 -10.008 0.270 1.00 96.25 120 PRO A CA 1
ATOM 973 C C . PRO A 1 120 ? -16.891 -9.133 0.752 1.00 96.25 120 PRO A C 1
ATOM 975 O O . PRO A 1 120 ? -16.416 -8.286 -0.008 1.00 96.25 120 PRO A O 1
ATOM 978 N N . VAL A 1 121 ? -16.459 -9.245 2.015 1.00 97.44 121 VAL A N 1
ATOM 979 C CA . VAL A 1 121 ? -15.403 -8.381 2.576 1.00 97.44 121 VAL A CA 1
ATOM 980 C C . VAL A 1 121 ? -14.046 -8.742 1.980 1.00 97.44 121 VAL A C 1
ATOM 982 O O . VAL A 1 121 ? -13.306 -7.844 1.576 1.00 97.44 121 VAL A O 1
ATOM 985 N N . HIS A 1 122 ? -13.768 -10.038 1.838 1.00 97.62 122 HIS A N 1
ATOM 986 C CA . HIS A 1 122 ? -12.574 -10.555 1.176 1.00 97.62 122 HIS A CA 1
ATOM 987 C C . HIS A 1 122 ? -12.357 -9.921 -0.209 1.00 97.62 122 HIS A C 1
ATOM 989 O O . HIS A 1 122 ? -11.356 -9.232 -0.420 1.00 97.62 122 HIS A O 1
ATOM 995 N N . GLY A 1 123 ? -13.326 -10.040 -1.128 1.00 97.44 123 GLY A N 1
ATOM 996 C CA . GLY A 1 123 ? -13.221 -9.432 -2.459 1.00 97.44 123 GLY A CA 1
ATOM 997 C C . GLY A 1 123 ? -13.039 -7.905 -2.440 1.00 97.44 123 GLY A C 1
ATOM 998 O O . GLY A 1 123 ? -12.312 -7.341 -3.263 1.00 97.44 123 GLY A O 1
ATOM 999 N N . GLN A 1 124 ? -13.635 -7.200 -1.470 1.00 97.75 124 GLN A N 1
ATOM 1000 C CA . GLN A 1 124 ? -13.434 -5.753 -1.319 1.00 97.75 124 GLN A CA 1
ATOM 1001 C C . GLN A 1 124 ? -12.016 -5.387 -0.869 1.00 97.75 124 GLN A C 1
ATOM 1003 O O . GLN A 1 124 ? -11.497 -4.358 -1.312 1.00 97.75 124 GLN A O 1
ATOM 1008 N N . LEU A 1 125 ? -11.400 -6.208 -0.016 1.00 98.00 125 LEU A N 1
ATOM 1009 C CA . LEU A 1 125 ? -10.023 -6.033 0.438 1.00 98.00 125 LEU A CA 1
ATOM 1010 C C . LEU A 1 125 ? -9.018 -6.331 -0.673 1.00 98.00 125 LEU A C 1
ATOM 1012 O O . LEU A 1 125 ? -8.125 -5.516 -0.901 1.00 98.00 125 LEU A O 1
ATOM 1016 N N . VAL A 1 126 ? -9.208 -7.422 -1.425 1.00 98.19 126 VAL A N 1
ATOM 1017 C CA . VAL A 1 126 ? -8.390 -7.726 -2.613 1.00 98.19 126 VAL A CA 1
ATOM 1018 C C . VAL A 1 126 ? -8.426 -6.557 -3.595 1.00 98.19 126 VAL A C 1
ATOM 1020 O O . VAL A 1 126 ? -7.387 -6.032 -3.996 1.00 98.19 126 VAL A O 1
ATOM 1023 N N . LYS A 1 127 ? -9.630 -6.074 -3.920 1.00 97.88 127 LYS A N 1
ATOM 1024 C CA . LYS A 1 127 ? -9.813 -4.928 -4.816 1.00 97.88 127 LYS A CA 1
ATOM 1025 C C . LYS A 1 127 ? -9.164 -3.655 -4.280 1.00 97.88 127 LYS A C 1
ATOM 1027 O O . LYS A 1 127 ? -8.664 -2.853 -5.066 1.00 97.88 127 LYS A O 1
ATOM 1032 N N . HIS A 1 128 ? -9.200 -3.430 -2.967 1.00 97.88 128 HIS A N 1
ATOM 1033 C CA . HIS A 1 128 ? -8.528 -2.283 -2.366 1.00 97.88 128 HIS A CA 1
ATOM 1034 C C . HIS A 1 128 ? -7.011 -2.392 -2.528 1.00 97.88 128 HIS A C 1
ATOM 1036 O O . HIS A 1 128 ? -6.412 -1.455 -3.045 1.00 97.88 128 HIS A O 1
ATOM 1042 N N . LEU A 1 129 ? -6.426 -3.546 -2.196 1.00 97.94 129 LEU A N 1
ATOM 1043 C CA . LEU A 1 129 ? -4.988 -3.786 -2.301 1.00 97.94 129 LEU A CA 1
ATOM 1044 C C . LEU A 1 129 ? -4.476 -3.644 -3.741 1.00 97.94 129 LEU A C 1
ATOM 1046 O O . LEU A 1 129 ? -3.437 -3.022 -3.955 1.00 97.94 129 LEU A O 1
ATOM 1050 N N . LEU A 1 130 ? -5.217 -4.152 -4.733 1.00 98.12 130 LEU A N 1
ATOM 1051 C CA . LEU A 1 130 ? -4.888 -3.967 -6.151 1.00 98.12 130 LEU A CA 1
ATOM 1052 C C . LEU A 1 130 ? -4.918 -2.487 -6.554 1.00 98.12 130 LEU A C 1
ATOM 1054 O O . LEU A 1 130 ? -4.021 -2.011 -7.243 1.00 98.12 130 LEU A O 1
ATOM 1058 N N . LYS A 1 131 ? -5.923 -1.730 -6.103 1.00 96.31 131 LYS A N 1
ATOM 1059 C CA . LYS A 1 131 ? -6.076 -0.311 -6.461 1.00 96.31 131 LYS A CA 1
ATOM 1060 C C . LYS A 1 131 ? -5.085 0.619 -5.772 1.00 96.31 131 LYS A C 1
ATOM 1062 O O . LYS A 1 131 ? -4.829 1.695 -6.303 1.00 96.31 131 LYS A O 1
ATOM 1067 N N . THR A 1 132 ? -4.561 0.233 -4.615 1.00 96.12 132 THR A N 1
ATOM 1068 C CA . THR A 1 132 ? -3.560 1.007 -3.880 1.00 96.12 132 THR A CA 1
ATOM 1069 C C . THR A 1 132 ? -2.162 0.474 -4.186 1.00 96.12 132 THR A C 1
ATOM 1071 O O . THR A 1 132 ? -1.544 0.880 -5.171 1.00 96.12 132 THR A O 1
ATOM 1074 N N . LEU A 1 133 ? -1.690 -0.487 -3.396 1.00 95.94 133 LEU A N 1
ATOM 1075 C CA . LEU A 1 133 ? -0.333 -1.018 -3.448 1.00 95.94 133 LEU A CA 1
ATOM 1076 C C . LEU A 1 133 ? -0.031 -1.721 -4.778 1.00 95.94 133 LEU A C 1
ATOM 1078 O O . LEU A 1 133 ? 1.071 -1.598 -5.307 1.00 95.94 133 LEU A O 1
ATOM 1082 N N . GLY A 1 134 ? -1.014 -2.426 -5.344 1.00 97.19 134 GLY A N 1
ATOM 1083 C CA . GLY A 1 134 ? -0.885 -3.065 -6.651 1.00 97.19 134 GLY A CA 1
ATOM 1084 C C . GLY A 1 134 ? -0.660 -2.044 -7.766 1.00 97.19 134 GLY A C 1
ATOM 1085 O O . GLY A 1 134 ? 0.257 -2.193 -8.572 1.00 97.19 134 GLY A O 1
ATOM 1086 N N . SER A 1 135 ? -1.437 -0.958 -7.785 1.00 96.50 135 SER A N 1
ATOM 1087 C CA . SER A 1 135 ? -1.276 0.112 -8.774 1.00 96.50 135 SER A CA 1
ATOM 1088 C C . SER A 1 135 ? 0.064 0.829 -8.607 1.00 96.50 135 SER A C 1
ATOM 1090 O O . SER A 1 135 ? 0.707 1.148 -9.603 1.00 96.50 135 SER A O 1
ATOM 1092 N N . GLU A 1 136 ? 0.523 1.042 -7.371 1.00 95.62 136 GLU A N 1
ATOM 1093 C CA . GLU A 1 136 ? 1.846 1.613 -7.091 1.00 95.62 136 GLU A CA 1
ATOM 1094 C C . GLU A 1 136 ? 2.988 0.704 -7.578 1.00 95.62 136 GLU A C 1
ATOM 1096 O O . GLU A 1 136 ? 3.927 1.180 -8.226 1.00 95.62 136 GLU A O 1
ATOM 1101 N N . LEU A 1 137 ? 2.889 -0.607 -7.336 1.00 96.44 137 LEU A N 1
ATOM 1102 C CA . LEU A 1 137 ? 3.817 -1.614 -7.861 1.00 96.44 137 LEU A CA 1
ATOM 1103 C C . LEU A 1 137 ? 3.836 -1.617 -9.388 1.00 96.44 137 LEU A C 1
ATOM 1105 O O . LEU A 1 137 ? 4.907 -1.531 -9.984 1.00 96.44 137 LEU A O 1
ATOM 1109 N N . ALA A 1 138 ? 2.663 -1.667 -10.019 1.00 97.00 138 ALA A N 1
ATOM 1110 C CA . ALA A 1 138 ? 2.547 -1.672 -11.471 1.00 97.00 138 ALA A CA 1
ATOM 1111 C C . ALA A 1 138 ? 3.127 -0.399 -12.089 1.00 97.00 138 ALA A C 1
ATOM 1113 O O . ALA A 1 138 ? 3.862 -0.477 -13.068 1.00 97.00 138 ALA A O 1
ATOM 1114 N N . ASN A 1 139 ? 2.851 0.764 -11.498 1.00 95.19 139 ASN A N 1
ATOM 1115 C CA . ASN A 1 139 ? 3.438 2.028 -11.933 1.00 95.19 139 ASN A CA 1
ATOM 1116 C C . ASN A 1 139 ? 4.963 1.989 -11.835 1.00 95.19 139 ASN A C 1
ATOM 1118 O O . ASN A 1 139 ? 5.642 2.342 -12.792 1.00 95.19 139 ASN A O 1
ATOM 1122 N N . THR A 1 140 ? 5.498 1.516 -10.707 1.00 93.75 140 THR A N 1
ATOM 1123 C CA . THR A 1 140 ? 6.948 1.436 -10.487 1.00 93.75 140 THR A CA 1
ATOM 1124 C C . THR A 1 140 ? 7.616 0.495 -11.497 1.00 93.75 140 THR A C 1
ATOM 1126 O O . THR A 1 140 ? 8.636 0.856 -12.072 1.00 93.75 140 THR A O 1
ATOM 1129 N N . VAL A 1 141 ? 7.020 -0.668 -11.776 1.00 94.88 141 VAL A N 1
ATOM 1130 C CA . VAL A 1 141 ? 7.528 -1.631 -12.771 1.00 94.88 141 VAL A CA 1
ATOM 1131 C C . VAL A 1 141 ? 7.441 -1.083 -14.195 1.00 94.88 141 VAL A C 1
ATOM 1133 O O . VAL A 1 141 ? 8.404 -1.189 -14.946 1.00 94.88 141 VAL A O 1
ATOM 1136 N N . VAL A 1 142 ? 6.326 -0.458 -14.579 1.00 94.56 142 VAL A N 1
ATOM 1137 C CA . VAL A 1 142 ? 6.182 0.140 -15.918 1.00 94.56 142 VAL A CA 1
ATOM 1138 C C . VAL A 1 142 ? 7.207 1.260 -16.121 1.00 94.56 142 VAL A C 1
ATOM 1140 O O . VAL A 1 142 ? 7.819 1.335 -17.183 1.00 94.56 142 VAL A O 1
ATOM 1143 N N . MET A 1 143 ? 7.435 2.103 -15.108 1.00 90.94 143 MET A N 1
ATOM 1144 C CA . MET A 1 143 ? 8.466 3.147 -15.163 1.00 90.94 143 MET A CA 1
ATOM 1145 C C . MET A 1 143 ? 9.880 2.562 -15.235 1.00 90.94 143 MET A C 1
ATOM 1147 O O . MET A 1 143 ? 10.695 3.069 -16.000 1.00 90.94 143 MET A O 1
ATOM 1151 N N . ALA A 1 144 ? 10.159 1.486 -14.492 1.00 89.44 144 ALA A N 1
ATOM 1152 C CA . ALA A 1 144 ? 11.434 0.772 -14.553 1.00 89.44 144 ALA A CA 1
ATOM 1153 C C . ALA A 1 144 ? 11.732 0.275 -15.973 1.00 89.44 144 ALA A C 1
ATOM 1155 O O . ALA A 1 144 ? 12.776 0.585 -16.542 1.00 89.44 144 ALA A O 1
ATOM 1156 N N . VAL A 1 145 ? 10.761 -0.418 -16.575 1.00 90.19 145 VAL A N 1
ATOM 1157 C CA . VAL A 1 145 ? 10.873 -0.934 -17.942 1.00 90.19 145 VAL A CA 1
ATOM 1158 C C . VAL A 1 145 ? 11.023 0.207 -18.952 1.00 90.19 145 VAL A C 1
ATOM 1160 O O . VAL A 1 145 ? 11.878 0.148 -19.832 1.00 90.19 145 VAL A O 1
ATOM 1163 N N . ALA A 1 146 ? 10.232 1.276 -18.826 1.00 88.50 146 ALA A N 1
ATOM 1164 C CA . ALA A 1 146 ? 10.371 2.457 -19.678 1.00 88.50 146 ALA A CA 1
ATOM 1165 C C . ALA A 1 146 ? 11.781 3.064 -19.595 1.00 88.50 146 ALA A C 1
ATOM 1167 O O . ALA A 1 146 ? 12.351 3.425 -20.626 1.00 88.50 146 ALA A O 1
ATOM 1168 N N . GLY A 1 147 ? 12.361 3.113 -18.393 1.00 84.06 147 GLY A N 1
ATOM 1169 C CA . GLY A 1 147 ? 13.738 3.541 -18.163 1.00 84.06 147 GLY A CA 1
ATOM 1170 C C . GLY A 1 147 ? 14.771 2.663 -18.874 1.00 84.06 147 GLY A C 1
ATOM 1171 O O . GLY A 1 147 ? 15.651 3.197 -19.549 1.00 84.06 147 GLY A O 1
ATOM 1172 N N . ASP A 1 148 ? 14.640 1.336 -18.797 1.00 82.94 148 ASP A N 1
ATOM 1173 C CA . ASP A 1 148 ? 15.548 0.393 -19.474 1.00 82.94 148 ASP A CA 1
ATOM 1174 C C . ASP A 1 148 ? 15.486 0.506 -21.005 1.00 82.94 148 ASP A C 1
ATOM 1176 O O . ASP A 1 148 ? 16.506 0.373 -21.685 1.00 82.94 148 ASP A O 1
ATOM 1180 N N . HIS A 1 149 ? 14.314 0.845 -21.547 1.00 83.19 149 HIS A N 1
ATOM 1181 C CA . HIS A 1 149 ? 14.118 1.127 -22.971 1.00 83.19 149 HIS A CA 1
ATOM 1182 C C . HIS A 1 149 ? 14.390 2.589 -23.365 1.00 83.19 149 HIS A C 1
ATOM 1184 O O . HIS A 1 149 ? 14.137 2.969 -24.509 1.00 83.19 149 HIS A O 1
ATOM 1190 N N . MET A 1 150 ? 14.928 3.411 -22.455 1.00 82.44 150 MET A N 1
ATOM 1191 C CA . MET A 1 150 ? 15.264 4.823 -22.691 1.00 82.44 150 MET A CA 1
ATOM 1192 C C . MET A 1 150 ? 14.067 5.673 -23.162 1.00 82.44 150 MET A C 1
ATOM 1194 O O . MET A 1 150 ? 14.235 6.659 -23.886 1.00 82.44 150 MET A O 1
ATOM 1198 N N . ILE A 1 151 ? 12.850 5.309 -22.748 1.00 82.06 151 ILE A N 1
ATOM 1199 C CA . ILE A 1 151 ? 11.635 6.072 -23.041 1.00 82.06 151 ILE A CA 1
ATOM 1200 C C . ILE A 1 151 ? 11.561 7.265 -22.093 1.00 82.06 151 ILE A C 1
ATOM 1202 O O . ILE A 1 151 ? 11.540 7.120 -20.871 1.00 82.06 151 ILE A O 1
ATOM 1206 N N . ASN A 1 152 ? 11.491 8.467 -22.664 1.00 74.12 152 ASN A N 1
ATOM 1207 C CA . ASN A 1 152 ? 11.359 9.687 -21.882 1.00 74.12 152 ASN A CA 1
ATOM 1208 C C . ASN A 1 152 ? 9.919 9.841 -21.368 1.00 74.12 152 ASN A C 1
ATOM 1210 O O . ASN A 1 152 ? 8.992 10.060 -22.150 1.00 74.12 152 ASN A O 1
ATOM 1214 N N . VAL A 1 153 ? 9.735 9.752 -20.052 1.00 75.06 153 VAL A N 1
ATOM 1215 C CA . VAL A 1 153 ? 8.445 9.990 -19.394 1.00 75.06 153 VAL A CA 1
ATOM 1216 C C . VAL A 1 153 ? 8.341 11.479 -19.072 1.00 75.06 153 VAL A C 1
ATOM 1218 O O . VAL A 1 153 ? 9.191 12.023 -18.377 1.00 75.06 153 VAL A O 1
ATOM 1221 N N . ALA A 1 154 ? 7.308 12.152 -19.587 1.00 64.69 154 ALA A N 1
ATOM 1222 C CA . ALA A 1 154 ? 7.167 13.609 -19.478 1.00 64.69 154 ALA A CA 1
ATOM 1223 C C . ALA A 1 154 ? 7.063 14.124 -18.028 1.00 64.69 154 ALA A C 1
ATOM 1225 O O . ALA A 1 154 ? 7.500 15.237 -17.745 1.00 64.69 154 ALA A O 1
ATOM 1226 N N . GLN A 1 155 ? 6.494 13.323 -17.123 1.00 69.50 155 GLN A N 1
ATOM 1227 C CA . GLN A 1 155 ? 6.311 13.639 -15.703 1.00 69.50 155 GLN A CA 1
ATOM 1228 C C . GLN A 1 155 ? 6.742 12.429 -14.858 1.00 69.50 155 GLN A C 1
ATOM 1230 O O . GLN A 1 155 ? 5.894 11.651 -14.427 1.00 69.50 155 GLN A O 1
ATOM 1235 N N . PRO A 1 156 ? 8.055 12.209 -14.667 1.00 65.94 156 PRO A N 1
ATOM 1236 C CA . PRO A 1 156 ? 8.560 11.033 -13.955 1.00 65.94 156 PRO A CA 1
ATOM 1237 C C . PRO A 1 156 ? 8.238 11.058 -12.452 1.00 65.94 156 PRO A C 1
ATOM 1239 O O . PRO A 1 156 ? 8.210 10.005 -11.821 1.00 65.94 156 PRO A O 1
ATOM 1242 N N . ASP A 1 157 ? 7.966 12.241 -11.895 1.00 68.44 157 ASP A N 1
ATOM 1243 C CA . ASP A 1 157 ? 7.697 12.441 -10.466 1.00 68.44 157 ASP A CA 1
ATOM 1244 C C . ASP A 1 157 ? 6.201 12.352 -10.106 1.00 68.44 157 ASP A C 1
ATOM 1246 O O . ASP A 1 157 ? 5.842 12.361 -8.927 1.00 68.44 157 ASP A O 1
ATOM 1250 N N . GLU A 1 158 ? 5.309 12.254 -11.099 1.00 75.00 158 GLU A N 1
ATOM 1251 C CA . GLU A 1 158 ? 3.868 12.127 -10.869 1.00 75.00 158 GLU A CA 1
ATOM 1252 C C . GLU A 1 158 ? 3.424 10.656 -10.919 1.00 75.00 158 GLU A C 1
ATOM 1254 O O . GLU A 1 158 ? 3.819 9.910 -11.821 1.00 75.00 158 GLU A O 1
ATOM 1259 N N . PRO A 1 159 ? 2.559 10.202 -9.989 1.00 73.81 159 PRO A N 1
ATOM 1260 C CA . PRO A 1 159 ? 2.014 8.855 -10.049 1.00 73.81 159 PRO A CA 1
ATOM 1261 C C . PRO A 1 159 ? 1.242 8.644 -11.354 1.00 73.81 159 PRO A C 1
ATOM 1263 O O . PRO A 1 159 ? 0.293 9.370 -11.652 1.00 73.81 159 PRO A O 1
ATOM 1266 N N . LEU A 1 160 ? 1.596 7.601 -12.107 1.00 87.19 160 LEU A N 1
ATOM 1267 C CA . LEU A 1 160 ? 0.878 7.270 -13.335 1.00 87.19 160 LEU A CA 1
ATOM 1268 C C . LEU A 1 160 ? -0.597 6.966 -13.036 1.00 87.19 160 LEU A C 1
ATOM 1270 O O . LEU A 1 160 ? -0.929 6.052 -12.272 1.00 87.19 160 LEU A O 1
ATOM 1274 N N . THR A 1 161 ? -1.490 7.702 -13.696 1.00 92.31 161 THR A N 1
ATOM 1275 C CA . THR A 1 161 ? -2.908 7.338 -13.774 1.00 92.31 161 THR A CA 1
ATOM 1276 C C . THR A 1 161 ? -3.067 6.039 -14.573 1.00 92.31 161 THR A C 1
ATOM 1278 O O . THR A 1 161 ? -2.169 5.679 -15.340 1.00 92.31 161 THR A O 1
ATOM 1281 N N . PRO A 1 162 ? -4.199 5.318 -14.456 1.00 94.56 162 PRO A N 1
ATOM 1282 C CA . PRO A 1 162 ? -4.443 4.137 -15.281 1.00 94.56 162 PRO A CA 1
ATOM 1283 C C . PRO A 1 162 ? -4.269 4.421 -16.781 1.00 94.56 162 PRO A C 1
ATOM 1285 O O . PRO A 1 162 ? -3.557 3.684 -17.463 1.00 94.56 162 PRO A O 1
ATOM 1288 N N . ASP A 1 163 ? -4.823 5.530 -17.273 1.00 92.88 163 ASP A N 1
ATOM 1289 C CA . ASP A 1 163 ? -4.712 5.912 -18.683 1.00 92.88 163 ASP A CA 1
ATOM 1290 C C . ASP A 1 163 ? -3.276 6.272 -19.076 1.00 92.88 163 ASP A C 1
ATOM 1292 O O . ASP A 1 163 ? -2.804 5.849 -20.131 1.00 92.88 163 ASP A O 1
ATOM 1296 N N . ALA A 1 164 ? -2.552 7.014 -18.229 1.00 92.44 164 ALA A N 1
ATOM 1297 C CA . ALA A 1 164 ? -1.150 7.348 -18.477 1.00 92.44 164 ALA A CA 1
ATOM 1298 C C . ALA A 1 164 ? -0.267 6.091 -18.492 1.00 92.44 164 ALA A C 1
ATOM 1300 O O . ALA A 1 164 ? 0.551 5.928 -19.398 1.00 92.44 164 ALA A O 1
ATOM 1301 N N . ARG A 1 165 ? -0.490 5.160 -17.552 1.00 95.25 165 ARG A N 1
ATOM 1302 C CA . ARG A 1 165 ? 0.180 3.854 -17.518 1.00 95.25 165 ARG A CA 1
ATOM 1303 C C . ARG A 1 165 ? -0.069 3.085 -18.813 1.00 95.25 165 ARG A C 1
ATOM 1305 O O . ARG A 1 165 ? 0.880 2.587 -19.402 1.00 95.25 165 ARG A O 1
ATOM 1312 N N . LEU A 1 166 ? -1.317 3.003 -19.280 1.00 95.19 166 LEU A N 1
ATOM 1313 C CA . LEU A 1 166 ? -1.643 2.273 -20.508 1.00 95.19 166 LEU A CA 1
ATOM 1314 C C . LEU A 1 166 ? -1.024 2.920 -21.757 1.00 95.19 166 LEU A C 1
ATOM 1316 O O . LEU A 1 166 ? -0.497 2.215 -22.615 1.00 95.19 166 LEU A O 1
ATOM 1320 N N . ARG A 1 167 ? -1.034 4.255 -21.849 1.00 93.31 167 ARG A N 1
ATOM 1321 C CA . ARG A 1 167 ? -0.366 4.981 -22.942 1.00 93.31 167 ARG A CA 1
ATOM 1322 C C . ARG A 1 167 ? 1.131 4.698 -22.973 1.00 93.31 167 ARG A C 1
ATOM 1324 O O . ARG A 1 167 ? 1.652 4.429 -24.047 1.00 93.31 167 ARG A O 1
ATOM 1331 N N . LEU A 1 168 ? 1.795 4.715 -21.817 1.00 93.19 168 LEU A N 1
ATOM 1332 C CA . LEU A 1 168 ? 3.220 4.399 -21.711 1.00 93.19 168 LEU A CA 1
ATOM 1333 C C . LEU A 1 168 ? 3.506 2.951 -22.131 1.00 93.19 168 LEU A C 1
ATOM 1335 O O . LEU A 1 168 ? 4.418 2.715 -22.918 1.00 93.19 168 LEU A O 1
ATOM 1339 N N . ILE A 1 169 ? 2.676 1.998 -21.696 1.00 95.50 169 ILE A N 1
ATOM 1340 C CA . ILE A 1 169 ? 2.783 0.592 -22.114 1.00 95.50 169 ILE A CA 1
ATOM 1341 C C . ILE A 1 169 ? 2.737 0.465 -23.641 1.00 95.50 169 ILE A C 1
ATOM 1343 O O . ILE A 1 169 ? 3.541 -0.256 -24.218 1.00 95.50 169 ILE A O 1
ATOM 1347 N N . ASN A 1 170 ? 1.868 1.221 -24.312 1.00 94.44 170 ASN A N 1
ATOM 1348 C CA . ASN A 1 170 ? 1.726 1.172 -25.770 1.00 94.44 170 ASN A CA 1
ATOM 1349 C C . ASN A 1 170 ? 2.903 1.774 -26.556 1.00 94.44 170 ASN A C 1
ATOM 1351 O O . ASN A 1 170 ? 2.931 1.657 -27.778 1.00 94.44 170 ASN A O 1
ATOM 1355 N N . THR A 1 171 ? 3.854 2.424 -25.883 1.00 91.75 171 THR A N 1
ATOM 1356 C CA . THR A 1 171 ? 5.095 2.920 -26.506 1.00 91.75 171 THR A CA 1
ATOM 1357 C C . THR A 1 171 ? 6.257 1.935 -26.400 1.00 91.75 171 THR A C 1
ATOM 1359 O O . THR A 1 171 ? 7.300 2.159 -27.013 1.00 91.75 171 THR A O 1
ATOM 1362 N N . LEU A 1 172 ? 6.094 0.861 -25.623 1.00 91.44 172 LEU A N 1
ATOM 1363 C CA . LEU A 1 172 ? 7.128 -0.141 -25.394 1.00 91.44 172 LEU A CA 1
ATOM 1364 C C . LEU A 1 172 ? 7.145 -1.216 -26.494 1.00 91.44 172 LEU A C 1
ATOM 1366 O O . LEU A 1 172 ? 6.154 -1.387 -27.204 1.00 91.44 172 LEU A O 1
ATOM 1370 N N . PRO A 1 173 ? 8.258 -1.958 -26.635 1.00 88.75 173 PRO A N 1
ATOM 1371 C CA . PRO A 1 173 ? 8.354 -3.068 -27.580 1.00 88.75 173 PRO A CA 1
ATOM 1372 C C . PRO A 1 173 ? 7.292 -4.157 -27.363 1.00 88.75 173 PRO A C 1
ATOM 1374 O O . PRO A 1 173 ? 6.929 -4.473 -26.229 1.00 88.75 173 PRO A O 1
ATOM 1377 N N . ASN A 1 174 ? 6.816 -4.759 -28.458 1.00 87.25 174 ASN A N 1
ATOM 1378 C CA . ASN A 1 174 ? 5.697 -5.714 -28.447 1.00 87.25 174 ASN A CA 1
ATOM 1379 C C . ASN A 1 174 ? 5.918 -6.923 -27.515 1.00 87.25 174 ASN A C 1
ATOM 1381 O O . ASN A 1 174 ? 4.966 -7.427 -26.923 1.00 87.25 174 ASN A O 1
ATOM 1385 N N . ASP A 1 175 ? 7.161 -7.389 -27.382 1.00 82.75 175 ASP A N 1
ATOM 1386 C CA . ASP A 1 175 ? 7.557 -8.549 -26.576 1.00 82.75 175 ASP A CA 1
ATOM 1387 C C . ASP A 1 175 ? 7.352 -8.335 -25.067 1.00 82.75 175 ASP A C 1
ATOM 1389 O O . ASP A 1 175 ? 6.958 -9.258 -24.348 1.00 82.75 175 ASP A O 1
ATOM 1393 N N . ILE A 1 176 ? 7.545 -7.105 -24.583 1.00 89.56 176 ILE A N 1
ATOM 1394 C CA . ILE A 1 176 ? 7.297 -6.739 -23.182 1.00 89.56 176 ILE A CA 1
ATOM 1395 C C . ILE A 1 176 ? 5.914 -6.111 -22.976 1.00 89.56 176 ILE A C 1
ATOM 1397 O O . ILE A 1 176 ? 5.315 -6.252 -21.906 1.00 89.56 176 ILE A O 1
ATOM 1401 N N . GLN A 1 177 ? 5.372 -5.465 -24.011 1.00 93.69 177 GLN A N 1
ATOM 1402 C CA . GLN A 1 177 ? 4.068 -4.812 -23.976 1.00 93.69 177 GLN A CA 1
ATOM 1403 C C . GLN A 1 177 ? 2.957 -5.785 -23.571 1.00 93.69 177 GLN A C 1
ATOM 1405 O O . GLN A 1 177 ? 2.152 -5.441 -22.710 1.00 93.69 177 GLN A O 1
ATOM 1410 N N . GLU A 1 178 ? 2.932 -7.008 -24.117 1.00 92.75 178 GLU A N 1
ATOM 1411 C CA . GLU A 1 178 ? 1.902 -8.005 -23.787 1.00 92.75 178 GLU A CA 1
ATOM 1412 C C . GLU A 1 178 ? 1.837 -8.291 -22.274 1.00 92.75 178 GLU A C 1
ATOM 1414 O O . GLU A 1 178 ? 0.759 -8.283 -21.671 1.00 92.75 178 GLU A O 1
ATOM 1419 N N . HIS A 1 179 ? 2.996 -8.494 -21.644 1.00 93.12 179 HIS A N 1
ATOM 1420 C CA . HIS A 1 179 ? 3.118 -8.766 -20.211 1.00 93.12 179 HIS A CA 1
ATOM 1421 C C . HIS A 1 179 ? 2.682 -7.559 -19.369 1.00 93.12 179 HIS A C 1
ATOM 1423 O O . HIS A 1 179 ? 1.941 -7.697 -18.393 1.00 93.12 179 HIS A O 1
ATOM 1429 N N . LEU A 1 180 ? 3.066 -6.349 -19.779 1.00 96.50 180 LEU A N 1
ATOM 1430 C CA . LEU A 1 180 ? 2.660 -5.122 -19.096 1.00 96.50 180 LEU A CA 1
ATOM 1431 C C . LEU A 1 180 ? 1.163 -4.825 -19.247 1.00 96.50 180 LEU A C 1
ATOM 1433 O O . LEU A 1 180 ? 0.534 -4.352 -18.298 1.00 96.50 180 LEU A O 1
ATOM 1437 N N . THR A 1 181 ? 0.561 -5.131 -20.397 1.00 96.88 181 THR A N 1
ATOM 1438 C CA . THR A 1 181 ? -0.889 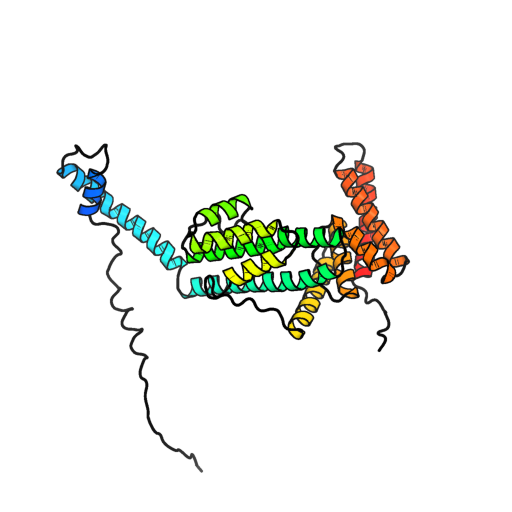-5.018 -20.596 1.00 96.88 181 THR A CA 1
ATOM 1439 C C . THR A 1 181 ? -1.640 -5.993 -19.690 1.00 96.88 181 THR A C 1
ATOM 1441 O O . THR A 1 181 ? -2.632 -5.602 -19.072 1.00 96.88 181 THR A O 1
ATOM 1444 N N . LYS A 1 182 ? -1.150 -7.231 -19.532 1.00 96.75 182 LYS A N 1
ATOM 1445 C CA . LYS A 1 182 ? -1.717 -8.202 -18.578 1.00 96.75 182 LYS A CA 1
ATOM 1446 C C . LYS A 1 182 ? -1.582 -7.724 -17.131 1.00 96.75 182 LYS A C 1
ATOM 1448 O O . LYS A 1 182 ? -2.556 -7.797 -16.384 1.00 96.75 182 LYS A O 1
ATOM 1453 N N . LEU A 1 183 ? -0.426 -7.171 -16.750 1.00 97.62 183 LEU A N 1
ATOM 1454 C CA . LEU A 1 183 ? -0.229 -6.551 -15.434 1.00 97.62 183 LEU A CA 1
ATOM 1455 C C . LEU A 1 183 ? -1.200 -5.383 -15.201 1.00 97.62 183 LEU A C 1
ATOM 1457 O O . LEU A 1 183 ? -1.771 -5.247 -14.123 1.00 97.62 183 LEU A O 1
ATOM 1461 N N . HIS A 1 184 ? -1.412 -4.532 -16.206 1.00 97.50 184 HIS A N 1
ATOM 1462 C CA . HIS A 1 184 ? -2.380 -3.444 -16.111 1.00 97.50 184 HIS A CA 1
ATOM 1463 C C . HIS A 1 184 ? -3.805 -3.981 -15.908 1.00 97.50 184 HIS A C 1
ATOM 1465 O O . HIS A 1 184 ? -4.548 -3.452 -15.080 1.00 97.50 184 HIS A O 1
ATOM 1471 N N . ALA A 1 185 ? -4.195 -5.016 -16.656 1.00 97.31 185 ALA A N 1
ATOM 1472 C CA . ALA A 1 185 ? -5.531 -5.597 -16.582 1.00 97.31 185 ALA A CA 1
ATOM 1473 C C . ALA A 1 185 ? -5.807 -6.266 -15.224 1.00 97.31 185 ALA A C 1
ATOM 1475 O O . ALA A 1 185 ? -6.897 -6.095 -14.672 1.00 97.31 185 ALA A O 1
ATOM 1476 N N . SER A 1 186 ? -4.818 -6.961 -14.650 1.00 97.81 186 SER A N 1
ATOM 1477 C CA . SER A 1 186 ? -4.968 -7.683 -13.378 1.00 97.81 186 SER A CA 1
ATOM 1478 C C . SER A 1 186 ? -5.232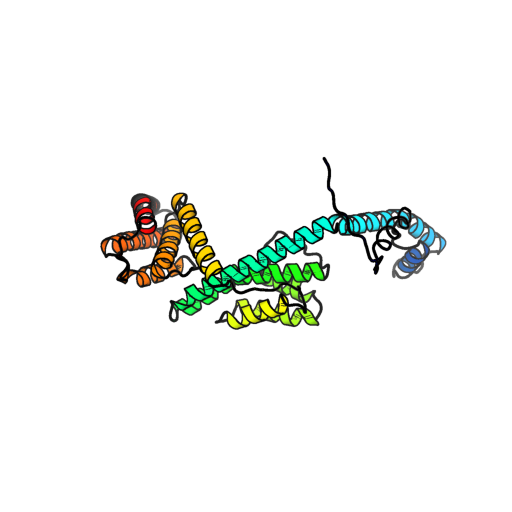 -6.773 -12.172 1.00 97.81 186 SER A C 1
ATOM 1480 O O . SER A 1 186 ? -5.804 -7.226 -11.185 1.00 97.81 186 SER A O 1
ATOM 1482 N N . LEU A 1 187 ? -4.959 -5.466 -12.267 1.00 97.38 187 LEU A N 1
ATOM 1483 C CA . LEU A 1 187 ? -5.352 -4.474 -11.251 1.00 97.38 187 LEU A CA 1
ATOM 1484 C C . LEU A 1 187 ? -6.872 -4.336 -11.070 1.00 97.38 187 LEU A C 1
ATOM 1486 O O . LEU A 1 187 ? -7.332 -3.806 -10.058 1.00 97.38 187 LEU A O 1
ATOM 1490 N N . ASN A 1 188 ? -7.656 -4.798 -12.045 1.00 95.56 188 ASN A N 1
ATOM 1491 C CA . ASN A 1 188 ? -9.115 -4.876 -11.965 1.00 95.56 188 ASN A CA 1
ATOM 1492 C C . ASN A 1 188 ? -9.617 -6.310 -11.714 1.00 95.56 188 ASN A C 1
ATOM 1494 O O . ASN A 1 188 ? -10.820 -6.556 -11.815 1.00 95.56 188 ASN A O 1
ATOM 1498 N N . GLY A 1 189 ? -8.709 -7.241 -11.407 1.00 92.50 189 GLY A N 1
ATOM 1499 C CA . GLY A 1 189 ? -9.010 -8.639 -11.125 1.00 92.50 189 GLY A CA 1
ATOM 1500 C C . GLY A 1 189 ? -9.760 -8.858 -9.809 1.00 92.50 189 GLY A C 1
ATOM 1501 O O . GLY A 1 189 ? -9.978 -7.937 -9.018 1.00 92.50 189 GLY A O 1
ATOM 1502 N N . GLN A 1 190 ? -10.167 -10.111 -9.593 1.00 90.56 190 GLN A N 1
ATOM 1503 C CA . GLN A 1 190 ? -10.852 -10.562 -8.372 1.00 90.56 190 GLN A CA 1
ATOM 1504 C C . GLN A 1 190 ? -9.902 -11.235 -7.372 1.00 90.56 190 GLN A C 1
ATOM 1506 O O . GLN A 1 190 ? -10.242 -11.358 -6.199 1.00 90.56 190 GLN A O 1
ATOM 1511 N N . THR A 1 191 ? -8.720 -11.661 -7.824 1.00 93.31 191 THR A N 1
ATOM 1512 C CA . THR A 1 191 ? -7.683 -12.306 -7.010 1.00 93.31 191 THR A CA 1
ATOM 1513 C C . THR A 1 191 ? -6.345 -11.593 -7.202 1.00 93.31 191 THR A C 1
ATOM 1515 O O . THR A 1 191 ? -6.168 -10.806 -8.135 1.00 93.31 191 THR A O 1
ATOM 1518 N N . LEU A 1 192 ? -5.396 -11.851 -6.300 1.00 96.00 192 LEU A N 1
ATOM 1519 C CA . LEU A 1 192 ? -4.032 -11.324 -6.404 1.00 96.00 192 LEU A CA 1
ATOM 1520 C C . LEU A 1 192 ? -3.118 -12.207 -7.266 1.00 96.00 192 LEU A C 1
ATOM 1522 O O . LEU A 1 192 ? -2.029 -11.767 -7.628 1.00 96.00 192 LEU A O 1
ATOM 1526 N N . ASP A 1 193 ? -3.546 -13.426 -7.604 1.00 95.62 193 ASP A N 1
ATOM 1527 C CA . ASP A 1 193 ? -2.703 -14.437 -8.249 1.00 95.62 193 ASP A CA 1
ATOM 1528 C C . ASP A 1 193 ? -2.201 -13.979 -9.618 1.00 95.62 193 ASP A C 1
ATOM 1530 O O . ASP A 1 193 ? -0.993 -13.965 -9.857 1.00 95.62 193 ASP A O 1
ATOM 1534 N N . ASP A 1 194 ? -3.107 -13.517 -10.485 1.00 95.44 194 ASP A N 1
ATOM 1535 C CA . ASP A 1 194 ? -2.753 -13.018 -11.819 1.00 95.44 194 ASP A CA 1
ATOM 1536 C C . ASP A 1 194 ? -1.813 -11.811 -11.732 1.00 95.44 194 ASP A C 1
ATOM 1538 O O . ASP A 1 194 ? -0.858 -11.684 -12.501 1.00 95.44 194 ASP A O 1
ATOM 1542 N N . PHE A 1 195 ? -2.060 -10.923 -10.768 1.00 97.81 195 PHE A N 1
ATOM 1543 C CA . PHE A 1 195 ? -1.236 -9.743 -10.542 1.00 97.81 195 PHE A CA 1
ATOM 1544 C C . PHE A 1 195 ? 0.181 -10.120 -10.093 1.00 97.81 195 PHE A C 1
ATOM 1546 O O . PHE A 1 195 ? 1.163 -9.652 -10.674 1.00 97.81 195 PHE A O 1
ATOM 1553 N N . PHE A 1 196 ? 0.304 -11.003 -9.102 1.00 97.00 196 PHE A N 1
ATOM 1554 C CA . PHE A 1 196 ? 1.598 -11.465 -8.612 1.00 97.00 196 PHE A CA 1
ATOM 1555 C C . PHE A 1 196 ? 2.360 -12.284 -9.644 1.00 97.00 196 PHE A C 1
ATOM 1557 O O . PHE A 1 196 ? 3.571 -12.114 -9.759 1.00 97.00 196 PHE A O 1
ATOM 1564 N N . HIS A 1 197 ? 1.668 -13.106 -10.429 1.00 95.75 197 HIS A N 1
ATOM 1565 C CA . HIS A 1 197 ? 2.289 -13.858 -11.507 1.00 95.75 197 HIS A CA 1
ATOM 1566 C C . HIS A 1 197 ? 2.906 -12.930 -12.565 1.00 95.75 197 HIS A C 1
ATOM 1568 O O . HIS A 1 197 ? 4.074 -13.093 -12.915 1.00 95.75 197 HIS A O 1
ATOM 1574 N N . GLN A 1 198 ? 2.169 -11.912 -13.029 1.00 95.88 198 GLN A N 1
ATOM 1575 C CA . GLN A 1 198 ? 2.708 -10.948 -13.998 1.00 95.88 198 GLN A CA 1
ATOM 1576 C C . GLN A 1 198 ? 3.864 -10.121 -13.417 1.00 95.88 198 GLN A C 1
ATOM 1578 O O . GLN A 1 198 ? 4.844 -9.871 -14.118 1.00 95.88 198 GLN A O 1
ATOM 1583 N N . LEU A 1 199 ? 3.798 -9.735 -12.136 1.00 95.88 199 LEU A N 1
ATOM 1584 C CA . LEU A 1 199 ? 4.915 -9.066 -11.461 1.00 95.88 199 LEU A CA 1
ATOM 1585 C C . LEU A 1 199 ? 6.169 -9.941 -11.394 1.00 95.88 199 LEU A C 1
ATOM 1587 O O . LEU A 1 199 ? 7.259 -9.450 -11.665 1.00 95.88 199 LEU A O 1
ATOM 1591 N N . GLU A 1 200 ? 6.037 -11.216 -11.028 1.00 95.06 200 GLU A N 1
ATOM 1592 C CA . GLU A 1 200 ? 7.168 -12.146 -10.951 1.00 95.06 200 GLU A CA 1
ATOM 1593 C C . GLU A 1 200 ? 7.823 -12.351 -12.326 1.00 95.06 200 GLU A C 1
ATOM 1595 O O . GLU A 1 200 ? 9.052 -12.357 -12.412 1.00 95.06 200 GLU A O 1
ATOM 1600 N N . LEU A 1 201 ? 7.028 -12.434 -13.400 1.00 93.31 201 LEU A N 1
ATOM 1601 C CA . LEU A 1 201 ? 7.537 -12.497 -14.773 1.00 93.31 201 LEU A CA 1
ATOM 1602 C C . LEU A 1 201 ? 8.316 -11.229 -15.153 1.00 93.31 201 LEU A C 1
ATOM 1604 O O . LEU A 1 201 ? 9.477 -11.326 -15.545 1.00 93.31 201 LEU A O 1
ATOM 1608 N N . LEU A 1 202 ? 7.706 -10.049 -14.992 1.00 93.81 202 LEU A N 1
ATOM 1609 C CA . LEU A 1 202 ? 8.291 -8.754 -15.371 1.00 93.81 202 LEU A CA 1
ATOM 1610 C C . LEU A 1 202 ? 9.509 -8.367 -14.529 1.00 93.81 202 LEU A C 1
ATOM 1612 O O . LEU A 1 202 ? 10.445 -7.746 -15.026 1.00 93.81 202 LEU A O 1
ATOM 1616 N N . CYS A 1 203 ? 9.524 -8.735 -13.253 1.00 92.69 203 CYS A N 1
ATOM 1617 C CA . CYS A 1 203 ? 10.698 -8.543 -12.416 1.00 92.69 203 CYS A CA 1
ATOM 1618 C C . CYS A 1 203 ? 11.787 -9.577 -12.717 1.00 92.69 203 CYS A C 1
ATOM 1620 O O . CYS A 1 203 ? 12.949 -9.312 -12.447 1.00 92.69 203 CYS A O 1
ATOM 1622 N N . GLY A 1 204 ? 11.449 -10.738 -13.277 1.00 87.25 204 GLY A N 1
ATOM 1623 C CA . GLY A 1 204 ? 12.374 -11.844 -13.479 1.00 87.25 204 GLY A CA 1
ATOM 1624 C C . GLY A 1 204 ? 13.549 -11.572 -14.440 1.00 87.25 204 GLY A C 1
ATOM 1625 O O . GLY A 1 204 ? 13.662 -10.504 -15.045 1.00 87.25 204 GLY A O 1
ATOM 1626 N N . PRO A 1 205 ? 14.439 -12.569 -14.618 1.00 80.75 205 PRO A N 1
ATOM 1627 C CA . PRO A 1 205 ? 15.675 -12.437 -15.401 1.00 80.75 205 PRO A CA 1
ATOM 1628 C C . PRO A 1 205 ? 15.489 -12.056 -16.873 1.00 80.75 205 PRO A C 1
ATOM 1630 O O . PRO A 1 205 ? 16.422 -11.548 -17.480 1.00 80.75 205 PRO A O 1
ATOM 1633 N N . ALA A 1 206 ? 14.314 -12.321 -17.449 1.00 83.25 206 ALA A N 1
ATOM 1634 C CA . ALA A 1 206 ? 14.016 -12.008 -18.846 1.00 83.25 206 ALA A CA 1
ATOM 1635 C C . ALA A 1 206 ? 13.797 -10.506 -19.099 1.00 83.25 206 ALA A C 1
ATOM 1637 O O . ALA A 1 206 ? 13.860 -10.069 -20.245 1.00 83.25 206 ALA A O 1
ATOM 1638 N N . HIS A 1 207 ? 13.526 -9.734 -18.044 1.00 85.56 207 HIS A N 1
ATOM 1639 C CA . HIS A 1 207 ? 13.157 -8.327 -18.138 1.00 85.56 207 HIS A CA 1
ATOM 1640 C C . HIS A 1 207 ? 14.010 -7.500 -17.164 1.00 85.56 207 HIS A C 1
ATOM 1642 O O . HIS A 1 207 ? 15.140 -7.162 -17.497 1.00 85.56 207 HIS A O 1
ATOM 1648 N N . LEU A 1 208 ? 13.527 -7.218 -15.948 1.00 86.88 208 LEU A N 1
ATOM 1649 C CA . LEU A 1 208 ? 14.224 -6.314 -15.017 1.00 86.88 208 LEU A CA 1
ATOM 1650 C C . LEU A 1 208 ? 15.375 -6.964 -14.223 1.00 86.88 208 LEU A C 1
ATOM 1652 O O . LEU A 1 208 ? 16.153 -6.257 -13.585 1.00 86.88 208 LEU A O 1
ATOM 1656 N N . GLY A 1 209 ? 15.481 -8.297 -14.182 1.00 86.06 209 GLY A N 1
ATOM 1657 C CA . GLY A 1 209 ? 16.539 -8.981 -13.419 1.00 86.06 209 GLY A CA 1
ATOM 1658 C C . GLY A 1 209 ? 16.434 -8.835 -11.891 1.00 86.06 209 GLY A C 1
ATOM 1659 O O . GLY A 1 209 ? 17.398 -9.067 -11.160 1.00 86.06 209 GLY A O 1
ATOM 1660 N N . ILE A 1 210 ? 15.257 -8.472 -11.388 1.00 88.88 210 ILE A N 1
ATOM 1661 C CA . ILE A 1 210 ? 14.917 -8.288 -9.979 1.00 88.88 210 ILE A CA 1
ATOM 1662 C C . ILE A 1 210 ? 14.375 -9.591 -9.388 1.00 88.88 210 ILE A C 1
ATOM 1664 O O . ILE A 1 210 ? 13.278 -10.060 -9.694 1.00 88.88 210 ILE A O 1
ATOM 1668 N N . LEU A 1 211 ? 15.108 -10.149 -8.429 1.00 89.31 211 LEU A N 1
ATOM 1669 C CA . LEU A 1 211 ? 14.657 -11.337 -7.712 1.00 89.31 211 LEU A CA 1
ATOM 1670 C C . LEU A 1 211 ? 13.661 -10.977 -6.598 1.00 89.31 211 LEU A C 1
ATOM 1672 O O . LEU A 1 211 ? 14.059 -10.606 -5.490 1.00 89.31 211 LEU A O 1
ATOM 1676 N N . LEU A 1 212 ? 12.367 -11.154 -6.869 1.00 93.25 212 LEU A N 1
ATOM 1677 C CA . LEU A 1 212 ? 11.305 -11.004 -5.872 1.00 93.25 212 LEU A CA 1
ATOM 1678 C C . LEU A 1 212 ? 11.325 -12.174 -4.881 1.00 93.25 212 LEU A C 1
ATOM 1680 O O . LEU A 1 212 ? 10.864 -13.278 -5.165 1.00 93.25 212 LEU A O 1
ATOM 1684 N N . LYS A 1 213 ? 11.864 -11.941 -3.682 1.00 89.94 213 LYS A N 1
ATOM 1685 C CA . LYS A 1 213 ? 11.919 -12.960 -2.625 1.00 89.94 213 LYS A CA 1
ATOM 1686 C C . LYS A 1 213 ? 10.721 -12.842 -1.699 1.00 89.94 213 LYS A C 1
ATOM 1688 O O . LYS A 1 213 ? 10.444 -11.768 -1.165 1.00 89.94 213 LYS A O 1
ATOM 1693 N N . LYS A 1 214 ? 10.055 -13.967 -1.437 1.00 89.31 214 LYS A N 1
ATOM 1694 C CA . LYS A 1 214 ? 9.134 -14.067 -0.301 1.00 89.31 214 LYS A CA 1
ATOM 1695 C C . LYS A 1 214 ? 9.949 -13.972 0.999 1.00 89.31 214 LYS A C 1
ATOM 1697 O O . LYS A 1 214 ? 11.017 -14.586 1.080 1.00 89.31 214 LYS A O 1
ATOM 1702 N N . PRO A 1 215 ? 9.512 -13.178 1.989 1.00 89.19 215 PRO A N 1
ATOM 1703 C CA . PRO A 1 215 ? 10.198 -13.111 3.273 1.00 89.19 215 PRO A CA 1
ATOM 1704 C C . PRO A 1 215 ? 10.137 -14.479 3.966 1.00 89.19 215 PRO A C 1
ATOM 1706 O O . PRO A 1 215 ? 9.118 -15.161 3.928 1.00 89.19 215 PRO A O 1
ATOM 1709 N N . ASP A 1 216 ? 11.232 -14.896 4.602 1.00 92.31 216 ASP A N 1
ATOM 1710 C CA . ASP A 1 216 ? 11.196 -16.079 5.461 1.00 92.31 216 ASP A CA 1
ATOM 1711 C C . ASP A 1 216 ? 10.394 -15.801 6.749 1.00 92.31 216 ASP A C 1
ATOM 1713 O O . ASP A 1 216 ? 10.133 -14.653 7.116 1.00 92.31 216 ASP A O 1
ATOM 1717 N N . LYS A 1 217 ? 10.044 -16.853 7.498 1.00 93.69 217 LYS A N 1
ATOM 1718 C CA . LYS A 1 217 ? 9.235 -16.740 8.727 1.00 93.69 217 LYS A CA 1
ATOM 1719 C C . LYS A 1 217 ? 9.868 -15.853 9.814 1.00 93.69 217 LYS A C 1
ATOM 1721 O O . LYS A 1 217 ? 9.163 -15.385 10.712 1.00 93.69 217 LYS A O 1
ATOM 1726 N N . ARG A 1 218 ? 11.191 -15.652 9.813 1.00 95.44 218 ARG A N 1
ATOM 1727 C CA . ARG A 1 218 ? 11.875 -14.764 10.769 1.00 95.44 218 ARG A CA 1
ATOM 1728 C C . ARG A 1 218 ? 11.726 -13.311 10.326 1.00 95.44 218 ARG A C 1
ATOM 1730 O O . ARG A 1 218 ? 11.343 -12.472 11.138 1.00 95.44 218 ARG A O 1
ATOM 1737 N N . LYS A 1 219 ? 11.978 -13.031 9.049 1.00 94.81 219 LYS A N 1
ATOM 1738 C CA . LYS A 1 219 ? 11.825 -11.709 8.442 1.00 94.81 219 LYS A CA 1
ATOM 1739 C C . LYS A 1 219 ? 10.371 -11.251 8.474 1.00 94.81 219 LYS A C 1
ATOM 1741 O O . LYS A 1 219 ? 10.124 -10.108 8.831 1.00 94.81 219 LYS A O 1
ATOM 1746 N N . GLU A 1 220 ? 9.416 -12.135 8.193 1.00 94.94 220 GLU A N 1
ATOM 1747 C CA . GLU A 1 220 ? 7.985 -11.840 8.330 1.00 94.94 220 GLU A CA 1
ATOM 1748 C C . GLU A 1 220 ? 7.637 -11.378 9.743 1.00 94.94 220 GLU A C 1
ATOM 1750 O O . GLU A 1 220 ? 7.069 -10.305 9.911 1.00 94.94 220 GLU A O 1
ATOM 1755 N N . ARG A 1 221 ? 8.041 -12.137 10.772 1.00 95.19 221 ARG A N 1
ATOM 1756 C CA . ARG A 1 221 ? 7.794 -11.760 12.172 1.00 95.19 221 ARG A CA 1
ATOM 1757 C C . ARG A 1 221 ? 8.400 -10.402 12.523 1.00 95.19 221 ARG A C 1
ATOM 1759 O O . ARG A 1 221 ? 7.740 -9.605 13.184 1.00 95.19 221 ARG A O 1
ATOM 1766 N N . GLN A 1 222 ? 9.616 -10.122 12.052 1.00 96.56 222 GLN A N 1
ATOM 1767 C CA . GLN A 1 222 ? 10.252 -8.820 12.252 1.00 96.56 222 GLN A CA 1
ATOM 1768 C C . GLN A 1 222 ? 9.479 -7.687 11.565 1.00 96.56 222 GLN A C 1
ATOM 1770 O O . GLN A 1 222 ? 9.287 -6.631 12.160 1.00 96.56 222 GLN A O 1
ATOM 1775 N N . LEU A 1 223 ? 9.028 -7.893 10.327 1.00 96.44 223 LEU A N 1
ATOM 1776 C CA . LEU A 1 223 ? 8.295 -6.885 9.560 1.00 96.44 223 LEU A CA 1
ATOM 1777 C C . LEU A 1 223 ? 6.920 -6.602 10.159 1.00 96.44 223 LEU A C 1
ATOM 1779 O O . LEU A 1 223 ? 6.567 -5.440 10.328 1.00 96.44 223 LEU A O 1
ATOM 1783 N N . VAL A 1 224 ? 6.187 -7.644 10.558 1.00 96.25 224 VAL A N 1
ATOM 1784 C CA . VAL A 1 224 ? 4.916 -7.501 11.278 1.00 96.25 224 VAL A CA 1
ATOM 1785 C C . VAL A 1 224 ? 5.143 -6.729 12.580 1.00 96.25 224 VAL A C 1
ATOM 1787 O O . VAL A 1 224 ? 4.410 -5.789 12.872 1.00 96.25 224 VAL A O 1
ATOM 1790 N N . PHE A 1 225 ? 6.184 -7.056 13.349 1.00 96.25 225 PHE A N 1
ATOM 1791 C CA . PHE A 1 225 ? 6.509 -6.309 14.565 1.00 96.25 225 PHE A CA 1
ATOM 1792 C C . PHE A 1 225 ? 6.811 -4.829 14.281 1.00 96.25 225 PHE A C 1
ATOM 1794 O O . PHE A 1 225 ? 6.241 -3.959 14.936 1.00 96.25 225 PHE A O 1
ATOM 1801 N N . ASN A 1 226 ? 7.653 -4.536 13.288 1.00 97.00 226 ASN A N 1
ATOM 1802 C CA . ASN A 1 226 ? 8.006 -3.164 12.915 1.00 97.00 226 ASN A CA 1
ATOM 1803 C C . ASN A 1 226 ? 6.784 -2.371 12.436 1.00 97.00 226 ASN A C 1
ATOM 1805 O O . ASN A 1 226 ? 6.605 -1.222 12.829 1.00 97.00 226 ASN A O 1
ATOM 1809 N N . TYR A 1 227 ? 5.916 -2.992 11.635 1.00 97.12 227 TYR A N 1
ATOM 1810 C CA . TYR A 1 227 ? 4.675 -2.370 11.184 1.00 97.12 227 TYR A CA 1
ATOM 1811 C C . TYR A 1 227 ? 3.766 -2.024 12.368 1.00 97.12 227 TYR A C 1
ATOM 1813 O O . TYR A 1 227 ? 3.236 -0.919 12.429 1.00 97.12 227 TYR A O 1
ATOM 1821 N N . ARG A 1 228 ? 3.673 -2.907 13.375 1.00 96.19 228 ARG A N 1
ATOM 1822 C CA . ARG A 1 228 ? 2.930 -2.623 14.611 1.00 96.19 228 ARG A CA 1
ATOM 1823 C C . ARG A 1 228 ? 3.487 -1.404 15.351 1.00 96.19 228 ARG A C 1
ATOM 1825 O O . ARG A 1 228 ? 2.704 -0.583 15.813 1.00 96.19 228 ARG A O 1
ATOM 1832 N N . GLN A 1 229 ? 4.811 -1.289 15.477 1.00 96.75 229 GLN A N 1
ATOM 1833 C CA . GLN A 1 229 ? 5.436 -0.122 16.116 1.00 96.75 229 GLN A CA 1
ATOM 1834 C C . GLN A 1 229 ? 5.128 1.160 15.338 1.00 96.75 229 GLN A C 1
ATOM 1836 O O . GLN A 1 229 ? 4.695 2.139 15.935 1.00 96.75 229 GLN A O 1
ATOM 1841 N N . SER A 1 230 ? 5.234 1.119 14.007 1.00 97.31 230 SER A N 1
ATOM 1842 C CA . SER A 1 230 ? 4.888 2.266 13.163 1.00 97.31 230 SER A CA 1
ATOM 1843 C C . SER A 1 230 ? 3.417 2.674 13.303 1.00 97.31 230 SER A C 1
ATOM 1845 O O . SER A 1 230 ? 3.126 3.863 13.376 1.00 97.31 230 SER A O 1
ATOM 1847 N N . LEU A 1 231 ? 2.485 1.718 13.406 1.00 97.44 231 LEU A N 1
ATOM 1848 C CA . LEU A 1 231 ? 1.074 2.024 13.671 1.00 97.44 231 LEU A CA 1
ATOM 1849 C C . LEU A 1 231 ? 0.872 2.702 15.029 1.00 97.44 231 LEU A C 1
ATOM 1851 O O . LEU A 1 231 ? 0.073 3.627 15.126 1.00 97.44 231 LEU A O 1
ATOM 1855 N N . VAL A 1 232 ? 1.586 2.263 16.071 1.00 97.50 232 VAL A N 1
ATOM 1856 C CA . VAL A 1 232 ? 1.534 2.898 17.398 1.00 97.50 232 VAL A CA 1
ATOM 1857 C C . VAL A 1 232 ? 2.069 4.330 17.332 1.00 97.50 232 VAL A C 1
ATOM 1859 O O . VAL A 1 232 ? 1.438 5.239 17.861 1.00 97.50 232 VAL A O 1
ATOM 1862 N N . GLU A 1 233 ? 3.199 4.548 16.658 1.00 97.31 233 GLU A N 1
ATOM 1863 C CA . GLU A 1 233 ? 3.781 5.881 16.464 1.00 97.31 233 GLU A CA 1
ATOM 1864 C C . GLU A 1 233 ? 2.824 6.814 15.713 1.00 97.31 233 GLU A C 1
ATOM 1866 O O . GLU A 1 233 ? 2.563 7.920 16.185 1.00 97.31 233 GLU A O 1
ATOM 1871 N N . GLN A 1 234 ? 2.250 6.348 14.597 1.00 97.44 234 GLN A N 1
ATOM 1872 C CA . GLN A 1 234 ? 1.256 7.096 13.819 1.00 97.44 234 GLN A CA 1
ATOM 1873 C C . GLN A 1 234 ? 0.017 7.417 14.661 1.00 97.44 234 GLN A C 1
ATOM 1875 O O . GLN A 1 234 ? -0.432 8.559 14.689 1.00 97.44 234 GLN A O 1
ATOM 1880 N N . LEU A 1 235 ? -0.504 6.438 15.403 1.00 97.50 235 LEU A N 1
ATOM 1881 C CA . LEU A 1 235 ? -1.690 6.615 16.235 1.00 97.50 235 LEU A CA 1
ATOM 1882 C C . LEU A 1 235 ? -1.473 7.631 17.367 1.00 97.50 235 LEU A C 1
ATOM 1884 O O . LEU A 1 235 ? -2.388 8.381 17.699 1.00 97.50 235 LEU A O 1
ATOM 1888 N N . ASN A 1 236 ? -0.275 7.682 17.952 1.00 95.44 236 ASN A N 1
ATOM 1889 C CA . ASN A 1 236 ? 0.028 8.611 19.041 1.00 95.44 236 ASN A CA 1
ATOM 1890 C C . ASN A 1 236 ? -0.040 10.077 18.588 1.00 95.44 236 ASN A C 1
ATOM 1892 O O . ASN A 1 236 ? -0.542 10.919 19.333 1.00 95.44 236 ASN A O 1
ATOM 1896 N N . VAL A 1 237 ? 0.434 10.374 17.374 1.00 96.19 237 VAL A N 1
ATOM 1897 C CA . VAL A 1 237 ? 0.472 11.742 16.825 1.00 96.19 237 VAL A CA 1
ATOM 1898 C C . VAL A 1 237 ? -0.778 12.121 16.030 1.00 96.19 237 VAL A C 1
ATOM 1900 O O . VAL A 1 237 ? -0.983 13.301 15.755 1.00 96.19 237 VAL A O 1
ATOM 1903 N N . GLU A 1 238 ? -1.615 11.150 15.665 1.00 97.44 238 GLU A N 1
ATOM 1904 C CA . GLU A 1 238 ? -2.832 11.394 14.894 1.00 97.44 238 GLU A CA 1
ATOM 1905 C C . GLU A 1 238 ? -3.867 12.184 15.709 1.00 97.44 238 GLU A C 1
ATOM 1907 O O . GLU A 1 238 ? -4.090 11.938 16.898 1.00 97.44 238 GLU A O 1
ATOM 1912 N N . THR A 1 239 ? -4.512 13.141 15.050 1.00 95.81 239 THR A N 1
ATOM 1913 C CA . THR A 1 239 ? -5.509 14.037 15.650 1.00 95.81 239 THR A CA 1
ATOM 1914 C C . THR A 1 239 ? -6.859 13.955 14.953 1.00 95.81 239 THR A C 1
ATOM 1916 O O . THR A 1 239 ? -7.867 14.296 15.568 1.00 95.81 239 THR A O 1
ATOM 1919 N N . ASP A 1 240 ? -6.910 13.465 13.709 1.00 96.06 240 ASP A N 1
ATOM 1920 C CA . ASP A 1 240 ? -8.163 13.251 13.001 1.00 96.06 240 ASP A CA 1
ATOM 1921 C C . ASP A 1 240 ? -8.919 12.041 13.587 1.00 96.06 240 ASP A C 1
ATOM 1923 O O . ASP A 1 240 ? -8.403 10.918 13.568 1.00 96.06 240 ASP A O 1
ATOM 1927 N N . PRO A 1 241 ? -10.160 12.226 14.076 1.00 96.38 241 PRO A N 1
ATOM 1928 C CA . PRO A 1 241 ? -10.992 11.159 14.629 1.00 96.38 241 PRO A CA 1
ATOM 1929 C C . PRO A 1 241 ? -11.151 9.924 13.735 1.00 96.38 241 PRO A C 1
ATOM 1931 O O . PRO A 1 241 ? -11.086 8.791 14.220 1.00 96.38 241 PRO A O 1
ATOM 1934 N N . ALA A 1 242 ? -11.369 10.123 1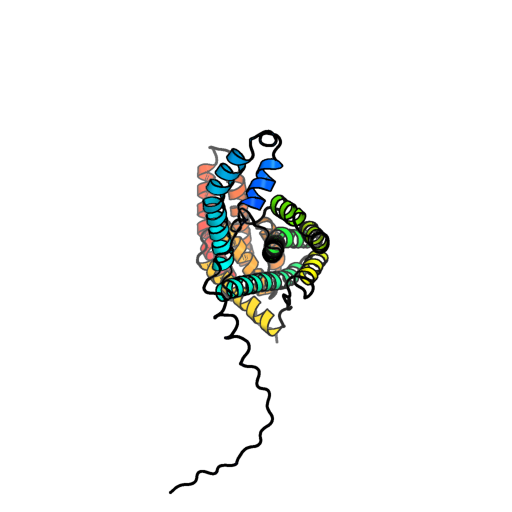2.432 1.00 96.56 242 ALA A N 1
ATOM 1935 C CA . ALA A 1 242 ? -11.636 9.027 11.509 1.00 96.56 242 ALA A CA 1
ATOM 1936 C C . ALA A 1 242 ? -10.363 8.217 11.235 1.00 96.56 242 ALA A C 1
ATOM 1938 O O . ALA A 1 242 ? -10.405 6.983 11.236 1.00 96.56 242 ALA A O 1
ATOM 1939 N N . MET A 1 243 ? -9.228 8.898 11.060 1.00 97.44 243 MET A N 1
ATOM 1940 C CA . MET A 1 243 ? -7.930 8.257 10.881 1.00 97.44 243 MET A CA 1
ATOM 1941 C C . MET A 1 243 ? -7.458 7.561 12.160 1.00 97.44 243 MET A C 1
ATOM 1943 O O . MET A 1 243 ? -6.998 6.422 12.099 1.00 97.44 243 MET A O 1
ATOM 1947 N N . CYS A 1 244 ? -7.660 8.166 13.332 1.00 97.62 244 CYS A N 1
ATOM 1948 C CA . CYS A 1 244 ? -7.393 7.512 14.613 1.00 97.62 244 CYS A CA 1
ATOM 1949 C C . CYS A 1 244 ? -8.185 6.211 14.763 1.00 97.62 244 CYS A C 1
ATOM 1951 O O . CYS A 1 244 ? -7.607 5.178 15.104 1.00 97.62 244 CYS A O 1
ATOM 1953 N N . LEU A 1 245 ? -9.489 6.225 14.466 1.00 98.19 245 LEU A N 1
ATOM 1954 C CA . LEU A 1 245 ? -10.311 5.015 14.510 1.00 98.19 245 LEU A CA 1
ATOM 1955 C C . LEU A 1 245 ? -9.825 3.957 13.504 1.00 98.19 245 LEU A C 1
ATOM 1957 O O . LEU A 1 245 ? -9.781 2.767 13.831 1.00 98.19 245 LEU A O 1
ATOM 1961 N N . HIS A 1 246 ? -9.425 4.375 12.302 1.00 98.38 246 HIS A N 1
ATOM 1962 C CA . HIS A 1 246 ? -8.849 3.490 11.293 1.00 98.38 246 HIS A CA 1
ATOM 1963 C C . HIS A 1 246 ? -7.555 2.818 11.786 1.00 98.38 246 HIS A C 1
ATOM 1965 O O . HIS A 1 246 ? -7.469 1.587 11.787 1.00 98.38 246 HIS A O 1
ATOM 1971 N N . LEU A 1 247 ? -6.588 3.605 12.271 1.00 98.19 247 LEU A N 1
ATOM 1972 C CA . LEU A 1 247 ? -5.320 3.116 12.819 1.00 98.19 247 LEU A CA 1
ATOM 1973 C C . LEU A 1 247 ? -5.543 2.195 14.026 1.00 98.19 247 LEU A C 1
ATOM 1975 O O . LEU A 1 247 ? -4.946 1.120 14.089 1.00 98.19 247 LEU A O 1
ATOM 1979 N N . CYS A 1 248 ? -6.453 2.559 14.939 1.00 97.69 248 CYS A N 1
ATOM 1980 C CA . CYS A 1 248 ? -6.849 1.713 16.069 1.00 97.69 248 CYS A CA 1
ATOM 1981 C C . CYS A 1 248 ? -7.360 0.352 15.593 1.00 97.69 248 CYS A C 1
ATOM 1983 O O . CYS A 1 248 ? -6.940 -0.682 16.106 1.00 97.69 248 CYS A O 1
ATOM 1985 N N . SER A 1 249 ? -8.245 0.344 14.596 1.00 97.69 249 SER A N 1
ATOM 1986 C CA . SER A 1 249 ? -8.873 -0.879 14.091 1.00 97.69 249 SER A CA 1
ATOM 1987 C C . SER A 1 249 ? -7.847 -1.826 13.468 1.00 97.69 249 SER A C 1
ATOM 1989 O O . SER A 1 249 ? -7.831 -3.015 13.785 1.00 97.69 249 SER A O 1
ATOM 1991 N N . VAL A 1 250 ? -6.941 -1.302 12.634 1.00 97.81 250 VAL A N 1
ATOM 1992 C CA . VAL A 1 250 ? -5.870 -2.098 12.012 1.00 97.81 250 VAL A CA 1
ATOM 1993 C C . VAL A 1 250 ? -4.870 -2.601 13.062 1.00 97.81 250 VAL A C 1
ATOM 1995 O O . VAL A 1 250 ? -4.470 -3.765 13.020 1.00 97.81 250 VAL A O 1
ATOM 1998 N N . LEU A 1 251 ? -4.510 -1.772 14.047 1.00 97.69 251 LEU A N 1
ATOM 1999 C CA . LEU A 1 251 ? -3.597 -2.146 15.131 1.00 97.69 251 LEU A CA 1
ATOM 2000 C C . LEU A 1 251 ? -4.183 -3.237 16.043 1.00 97.69 251 LEU A C 1
ATOM 2002 O O . LEU A 1 251 ? -3.480 -4.182 16.419 1.00 97.69 251 LEU A O 1
ATOM 2006 N N . LEU A 1 252 ? -5.468 -3.131 16.390 1.00 97.00 252 LEU A N 1
ATOM 2007 C CA . LEU A 1 252 ? -6.183 -4.140 17.174 1.00 97.00 252 LEU A CA 1
ATOM 2008 C C . LEU A 1 252 ? -6.295 -5.457 16.402 1.00 97.00 252 LEU A C 1
ATOM 2010 O O . LEU A 1 252 ? -5.967 -6.509 16.952 1.00 97.00 252 LEU A O 1
ATOM 2014 N N . PHE A 1 253 ? -6.649 -5.398 15.114 1.00 97.38 253 PHE A N 1
ATOM 2015 C CA . PHE A 1 253 ? -6.659 -6.569 14.237 1.00 97.38 253 PHE A CA 1
ATOM 2016 C C . PHE A 1 253 ? -5.305 -7.267 14.198 1.00 97.38 253 PHE A C 1
ATOM 2018 O O . PHE A 1 253 ? -5.217 -8.477 14.415 1.00 97.38 253 PHE A O 1
ATOM 2025 N N . GLN A 1 254 ? -4.232 -6.511 13.982 1.00 96.38 254 GLN A N 1
ATOM 2026 C CA . GLN A 1 254 ? -2.889 -7.069 13.941 1.00 96.38 254 GLN A CA 1
ATOM 2027 C C . GLN A 1 254 ? -2.455 -7.642 15.294 1.00 96.38 254 GLN A C 1
ATOM 2029 O O . GLN A 1 254 ? -1.716 -8.625 15.344 1.00 96.38 254 GLN A O 1
ATOM 2034 N N . THR A 1 255 ? -2.910 -7.051 16.399 1.00 94.31 255 THR A N 1
ATOM 2035 C CA . THR A 1 255 ? -2.639 -7.569 17.744 1.00 94.31 255 THR A CA 1
ATOM 2036 C C . THR A 1 255 ? -3.335 -8.908 17.981 1.00 94.31 255 THR A C 1
ATOM 2038 O O . THR A 1 255 ? -2.721 -9.787 18.578 1.00 94.31 255 THR A O 1
ATOM 2041 N N . ALA A 1 256 ? -4.564 -9.079 17.488 1.00 94.06 256 ALA A N 1
ATOM 2042 C CA . ALA A 1 256 ? -5.338 -10.310 17.644 1.00 94.06 256 ALA A CA 1
ATOM 2043 C C . ALA A 1 256 ? -4.894 -11.438 16.694 1.00 94.06 256 ALA A C 1
ATOM 2045 O O . ALA A 1 256 ? -4.916 -12.605 17.067 1.00 94.06 256 ALA A O 1
ATOM 2046 N N . THR A 1 257 ? -4.490 -11.105 15.465 1.00 94.56 257 THR A N 1
ATOM 2047 C CA . THR A 1 257 ? -4.256 -12.095 14.392 1.00 94.56 257 THR A CA 1
ATOM 2048 C C . THR A 1 257 ? -2.789 -12.281 14.013 1.00 94.56 257 THR A C 1
ATOM 2050 O O . THR A 1 257 ? -2.463 -13.148 13.199 1.00 94.56 257 THR A O 1
ATOM 2053 N N . HIS A 1 258 ? -1.898 -11.421 14.514 1.00 94.50 258 HIS A N 1
ATOM 2054 C CA . HIS A 1 258 ? -0.508 -11.304 14.058 1.00 94.50 258 HIS A CA 1
ATOM 2055 C C . HIS A 1 258 ? -0.353 -11.088 12.542 1.00 94.50 258 HIS A C 1
ATOM 2057 O O . HIS A 1 258 ? 0.714 -11.346 11.984 1.00 94.50 258 HIS A O 1
ATOM 2063 N N . SER A 1 259 ? -1.399 -10.594 11.877 1.00 96.31 259 SER A N 1
ATOM 2064 C CA . SER A 1 259 ? -1.432 -10.361 10.434 1.00 96.31 259 SER A CA 1
ATOM 2065 C C . SER A 1 259 ? -1.609 -8.873 10.139 1.00 96.31 259 SER A C 1
ATOM 2067 O O . SER A 1 259 ? -2.349 -8.172 10.825 1.00 96.31 259 SER A O 1
ATOM 2069 N N . MET A 1 260 ? -0.899 -8.371 9.128 1.00 97.25 260 MET A N 1
ATOM 2070 C CA . MET A 1 260 ? -1.035 -6.982 8.682 1.00 97.25 260 MET A CA 1
ATOM 2071 C C . MET A 1 260 ? -2.311 -6.816 7.867 1.00 97.25 260 MET A C 1
ATOM 2073 O O . MET A 1 260 ? -2.659 -7.710 7.102 1.00 97.25 260 MET A O 1
ATOM 2077 N N . LEU A 1 261 ? -2.963 -5.659 7.959 1.00 97.06 261 LEU A N 1
ATOM 2078 C CA . LEU A 1 261 ? -4.188 -5.396 7.215 1.00 97.06 261 LEU A CA 1
ATOM 2079 C C . LEU A 1 261 ? -4.142 -4.016 6.556 1.00 97.06 261 LEU A C 1
ATOM 2081 O O . LEU A 1 261 ? -3.795 -3.029 7.195 1.00 97.06 261 LEU A O 1
ATOM 2085 N N . HIS A 1 262 ? -4.502 -3.959 5.276 1.00 97.06 262 HIS A N 1
ATOM 2086 C CA . HIS A 1 262 ? -4.632 -2.719 4.517 1.00 97.06 262 HIS A CA 1
ATOM 2087 C C . HIS A 1 262 ? -6.074 -2.596 4.034 1.00 97.06 262 HIS A C 1
ATOM 2089 O O . HIS A 1 262 ? -6.522 -3.396 3.211 1.00 97.06 262 HIS A O 1
ATOM 2095 N N . ILE A 1 263 ? -6.816 -1.632 4.581 1.00 97.25 263 ILE A N 1
ATOM 2096 C CA . ILE A 1 263 ? -8.259 -1.495 4.348 1.00 97.25 263 ILE A CA 1
ATOM 2097 C C . ILE A 1 263 ? -8.620 -0.064 3.947 1.00 97.25 263 ILE A C 1
ATOM 2099 O O . ILE A 1 263 ? -7.984 0.883 4.403 1.00 97.25 263 ILE A O 1
ATOM 2103 N N . PRO A 1 264 ? -9.705 0.136 3.187 1.00 96.94 264 PRO A N 1
ATOM 2104 C CA . PRO A 1 264 ? -10.328 1.443 3.084 1.00 96.94 264 PRO A CA 1
ATOM 2105 C C . PRO A 1 264 ? -11.123 1.749 4.365 1.00 96.94 264 PRO A C 1
ATOM 2107 O O . PRO A 1 264 ? -11.691 0.844 4.978 1.00 96.94 264 PRO A O 1
ATOM 2110 N N . GLY A 1 265 ? -11.267 3.031 4.723 1.00 95.69 265 GLY A N 1
ATOM 2111 C CA . GLY A 1 265 ? -11.996 3.454 5.933 1.00 95.69 265 GLY A CA 1
ATOM 2112 C C . GLY A 1 265 ? -13.428 2.906 6.043 1.00 95.69 265 GLY A C 1
ATOM 2113 O O . GLY A 1 265 ? -13.889 2.577 7.129 1.00 95.69 265 GLY A O 1
ATOM 2114 N N . ARG A 1 266 ? -14.113 2.692 4.912 1.00 95.56 266 ARG A N 1
ATOM 2115 C CA . ARG A 1 266 ? -15.467 2.104 4.866 1.00 95.56 266 ARG A CA 1
ATOM 2116 C C . ARG A 1 266 ? -15.571 0.666 5.398 1.00 95.56 266 ARG A C 1
ATOM 2118 O O . ARG A 1 266 ? -16.678 0.222 5.664 1.00 95.56 266 ARG A O 1
ATOM 2125 N N . LEU A 1 267 ? -14.454 -0.062 5.501 1.00 97.62 267 LEU A N 1
ATOM 2126 C CA . LEU A 1 267 ? -14.406 -1.428 6.042 1.00 97.62 267 LEU A CA 1
ATOM 2127 C C . LEU A 1 267 ? -14.013 -1.473 7.524 1.00 97.62 267 LEU A C 1
ATOM 2129 O O . LEU A 1 267 ? -13.965 -2.554 8.103 1.00 97.62 267 LEU A O 1
ATOM 2133 N N . VAL A 1 268 ? -13.784 -0.322 8.165 1.00 97.62 268 VAL A N 1
ATOM 2134 C CA . VAL A 1 268 ? -13.573 -0.243 9.620 1.00 97.62 268 VAL A CA 1
ATOM 2135 C C . VAL A 1 268 ? -14.689 -0.944 10.415 1.00 97.62 268 VAL A C 1
ATOM 2137 O O . VAL A 1 268 ? -14.343 -1.734 11.292 1.00 97.62 268 VAL A O 1
ATOM 2140 N N . PRO A 1 269 ? -15.992 -0.789 10.091 1.00 96.75 269 PRO A N 1
ATOM 2141 C CA . PRO A 1 269 ? -17.050 -1.506 10.806 1.00 96.75 269 PRO A CA 1
ATOM 2142 C C . PRO A 1 269 ? -16.921 -3.028 10.735 1.00 96.75 269 PRO A C 1
ATOM 2144 O O . PRO A 1 269 ? -17.178 -3.718 11.718 1.00 96.75 269 PRO A O 1
ATOM 2147 N N . ASN A 1 270 ? -16.466 -3.568 9.600 1.00 97.75 270 ASN A N 1
ATOM 2148 C CA . ASN A 1 270 ? -16.219 -5.002 9.458 1.00 97.75 270 ASN A CA 1
ATOM 2149 C C . ASN A 1 270 ? -15.065 -5.465 10.359 1.00 97.75 270 ASN A C 1
ATOM 2151 O O . ASN A 1 270 ? -15.159 -6.533 10.957 1.00 97.75 270 ASN A O 1
ATOM 2155 N N . VAL A 1 271 ? -14.016 -4.647 10.508 1.00 97.50 271 VAL A N 1
ATOM 2156 C CA . VAL A 1 271 ? -12.908 -4.894 11.452 1.00 97.50 271 VAL A CA 1
ATOM 2157 C C . VAL A 1 271 ? -13.375 -4.882 12.895 1.00 97.50 271 VAL A C 1
ATOM 2159 O O . VAL A 1 271 ? -13.059 -5.809 13.637 1.00 97.50 271 VAL A O 1
ATOM 2162 N N . LEU A 1 272 ? -14.180 -3.898 13.286 1.00 96.62 272 LEU A N 1
ATOM 2163 C CA . LEU A 1 272 ? -14.741 -3.864 14.634 1.00 96.62 272 LEU A CA 1
ATOM 2164 C C . LEU A 1 272 ? -15.631 -5.081 14.900 1.00 96.62 272 LEU A C 1
ATOM 2166 O O . LEU A 1 272 ? -15.479 -5.717 15.940 1.00 96.62 272 LEU A O 1
ATOM 2170 N N . GLN A 1 273 ? -16.476 -5.465 13.941 1.00 95.69 273 GLN A N 1
ATOM 2171 C CA . GLN A 1 273 ? -17.320 -6.655 14.050 1.00 95.69 273 GLN A CA 1
ATOM 2172 C C . GLN A 1 273 ? -16.500 -7.944 14.209 1.00 95.69 273 GLN A C 1
ATOM 2174 O O . GLN A 1 273 ? -16.853 -8.794 15.025 1.00 95.69 273 GLN A O 1
ATOM 2179 N N . TYR A 1 274 ? -15.401 -8.080 13.462 1.00 95.75 274 TYR A N 1
ATOM 2180 C CA . TYR A 1 274 ? -14.484 -9.217 13.579 1.00 95.75 274 TYR A CA 1
ATOM 2181 C C . TYR A 1 274 ? -13.860 -9.306 14.979 1.00 95.75 274 TYR A C 1
ATOM 2183 O O . TYR A 1 274 ? -13.661 -10.393 15.513 1.00 95.75 274 TYR A O 1
ATOM 2191 N N . LEU A 1 275 ? -13.579 -8.161 15.602 1.00 95.06 275 LEU A N 1
ATOM 2192 C CA . LEU A 1 275 ? -12.896 -8.105 16.888 1.00 95.06 275 LEU A CA 1
ATOM 2193 C C . LEU A 1 275 ? -13.821 -8.229 18.106 1.00 95.06 275 LEU A C 1
ATOM 2195 O O . LEU A 1 275 ? -13.299 -8.360 19.216 1.00 95.06 275 LEU A O 1
ATOM 2199 N N . VAL A 1 276 ? -15.149 -8.238 17.927 1.00 93.38 276 VAL A N 1
ATOM 2200 C CA . VAL A 1 276 ? -16.149 -8.279 19.017 1.00 93.38 276 VAL A CA 1
ATOM 2201 C C . VAL A 1 276 ? -15.861 -9.375 20.042 1.00 93.38 276 VAL A C 1
ATOM 2203 O O . VAL A 1 276 ? -15.998 -9.142 21.235 1.00 93.38 276 VAL A O 1
ATOM 2206 N N . THR A 1 277 ? -15.457 -10.568 19.602 1.00 88.69 277 THR A N 1
ATOM 2207 C CA . THR A 1 277 ? -15.203 -11.710 20.499 1.00 88.69 277 THR A CA 1
ATOM 2208 C C . THR A 1 277 ? -13.869 -11.611 21.237 1.00 88.69 277 THR A C 1
ATOM 2210 O O . THR A 1 277 ? -13.708 -12.192 22.306 1.00 88.69 277 THR A O 1
ATOM 2213 N N . SER A 1 278 ? -12.912 -10.869 20.678 1.00 87.88 278 SER A N 1
ATOM 2214 C CA . SER A 1 278 ? -11.566 -10.683 21.234 1.00 87.88 278 SER A CA 1
ATOM 2215 C C . SER A 1 278 ? -11.448 -9.454 22.143 1.00 87.88 278 SER A C 1
ATOM 2217 O O . SER A 1 278 ? -10.519 -9.350 22.945 1.00 87.88 278 SER A O 1
ATOM 2219 N N . LEU A 1 279 ? -12.387 -8.512 22.026 1.00 88.44 279 LEU A N 1
ATOM 2220 C CA . LEU A 1 279 ? -12.432 -7.269 22.787 1.00 88.44 279 LEU A CA 1
ATOM 2221 C C . LEU A 1 279 ? -13.562 -7.329 23.817 1.00 88.44 279 LEU A C 1
ATOM 2223 O O . LEU A 1 279 ? -14.691 -7.685 23.505 1.00 88.44 279 LEU A O 1
ATOM 2227 N N . GLY A 1 280 ? -13.282 -6.927 25.058 1.00 88.88 280 GLY A N 1
ATOM 2228 C CA . GLY A 1 280 ? -14.326 -6.796 26.078 1.00 88.88 280 GLY A CA 1
ATOM 2229 C C . GLY A 1 280 ? -15.412 -5.788 25.674 1.00 88.88 280 GLY A C 1
ATOM 2230 O O . GLY A 1 280 ? -15.119 -4.799 24.994 1.00 88.88 280 GLY A O 1
ATOM 2231 N N . ALA A 1 281 ? -16.646 -6.017 26.136 1.00 92.12 281 ALA A N 1
ATOM 2232 C CA . ALA A 1 281 ? -17.825 -5.221 25.780 1.00 92.12 281 ALA A CA 1
ATOM 2233 C C . ALA A 1 281 ? -17.625 -3.709 25.988 1.00 92.12 281 ALA A C 1
ATOM 2235 O O . ALA A 1 281 ? -17.979 -2.922 25.114 1.00 92.12 281 ALA A O 1
ATOM 2236 N N . ASP A 1 282 ? -16.969 -3.307 27.081 1.00 93.25 282 ASP A N 1
ATOM 2237 C CA . ASP A 1 282 ? -16.692 -1.897 27.385 1.00 93.25 282 ASP A CA 1
ATOM 2238 C C . ASP A 1 282 ? -15.806 -1.234 26.320 1.00 93.25 282 ASP A C 1
ATOM 2240 O O . ASP A 1 282 ? -16.065 -0.112 25.888 1.00 93.25 282 ASP A O 1
ATOM 2244 N N . LYS A 1 283 ? -14.772 -1.944 25.847 1.00 94.69 283 LYS A N 1
ATOM 2245 C CA . LYS A 1 283 ? -13.875 -1.445 24.793 1.00 94.69 283 LYS A CA 1
ATOM 2246 C C . LYS A 1 283 ? -14.620 -1.338 23.464 1.00 94.69 283 LYS A C 1
ATOM 2248 O O . LYS A 1 283 ? -14.485 -0.338 22.762 1.00 94.69 283 LYS A O 1
ATOM 2253 N N . MET A 1 284 ? -15.428 -2.349 23.142 1.00 95.81 284 MET A N 1
ATOM 2254 C CA . MET A 1 284 ? -16.245 -2.357 21.928 1.00 95.81 284 MET A CA 1
ATOM 2255 C C . MET A 1 284 ? -17.287 -1.240 21.915 1.00 95.81 284 MET A C 1
ATOM 2257 O O . MET A 1 284 ? -17.497 -0.632 20.866 1.00 95.81 284 MET A O 1
ATOM 2261 N N . ALA A 1 285 ? -17.898 -0.924 23.059 1.00 96.25 285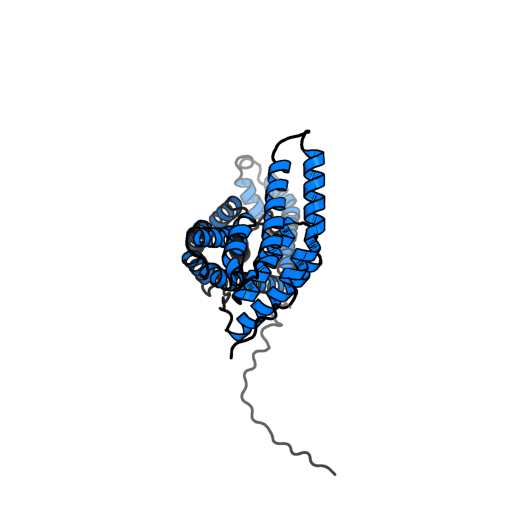 ALA A N 1
ATOM 2262 C CA . ALA A 1 285 ? -18.863 0.164 23.173 1.00 96.25 285 ALA A CA 1
ATOM 2263 C C . ALA A 1 285 ? -18.235 1.519 22.811 1.00 96.25 285 ALA A C 1
ATOM 2265 O O . ALA A 1 285 ? -18.803 2.263 22.014 1.00 96.25 285 ALA A O 1
ATOM 2266 N N . VAL A 1 286 ? -17.029 1.806 23.315 1.00 97.25 286 VAL A N 1
ATOM 2267 C CA . VAL A 1 286 ? -16.305 3.053 23.008 1.00 97.25 286 VAL A CA 1
ATOM 2268 C C . VAL A 1 286 ? -15.935 3.140 21.523 1.00 97.25 286 VAL A C 1
ATOM 2270 O O . VAL A 1 286 ? -16.140 4.179 20.895 1.00 97.25 286 VAL A O 1
ATOM 2273 N N . LEU A 1 287 ? -15.420 2.053 20.937 1.00 97.25 287 LEU A N 1
ATOM 2274 C CA . LEU A 1 287 ? -15.057 2.015 19.514 1.00 97.25 287 LEU A CA 1
ATOM 2275 C C . LEU A 1 287 ? -16.282 2.187 18.604 1.00 97.25 287 LEU A C 1
ATOM 2277 O O . LEU A 1 287 ? -16.220 2.918 17.616 1.00 97.25 287 LEU A O 1
ATOM 2281 N N . THR A 1 288 ? -17.404 1.560 18.962 1.00 96.69 288 THR A N 1
ATOM 2282 C CA . THR A 1 288 ? -18.670 1.673 18.221 1.00 96.69 288 THR A CA 1
ATOM 2283 C C . THR A 1 288 ? -19.237 3.088 18.319 1.00 96.69 288 THR A C 1
ATOM 2285 O O . THR A 1 288 ? -19.609 3.670 17.305 1.00 96.69 288 THR A O 1
ATOM 2288 N N . GLN A 1 289 ? -19.206 3.697 19.509 1.00 97.75 289 GLN A N 1
ATOM 2289 C CA . GLN A 1 289 ? -19.625 5.087 19.696 1.00 97.75 289 GLN A CA 1
ATOM 2290 C C . GLN A 1 289 ? -18.805 6.045 18.820 1.00 97.75 289 GLN A C 1
ATOM 2292 O O . GLN A 1 289 ? -19.365 6.928 18.169 1.00 97.75 289 GLN A O 1
ATOM 2297 N N . MET A 1 290 ? -17.484 5.859 18.768 1.00 97.81 290 MET A N 1
ATOM 2298 C CA . MET A 1 290 ? -16.616 6.655 17.904 1.00 97.81 290 MET A CA 1
ATOM 2299 C C . MET A 1 290 ? -16.950 6.461 16.419 1.00 97.81 290 MET A C 1
ATOM 2301 O O . MET A 1 290 ? -17.038 7.437 15.675 1.00 97.81 290 MET A O 1
ATOM 2305 N N . GLN A 1 291 ? -17.180 5.218 15.984 1.00 97.44 291 GLN A N 1
ATOM 2306 C CA . GLN A 1 291 ? -17.598 4.913 14.614 1.00 97.44 291 GLN A CA 1
ATOM 2307 C C . GLN A 1 291 ? -18.888 5.650 14.238 1.00 97.44 291 GLN A C 1
ATOM 2309 O O . GLN A 1 291 ? -18.954 6.271 13.174 1.00 97.44 291 GLN A O 1
ATOM 2314 N N . ASP A 1 292 ? -19.899 5.606 15.103 1.00 97.19 292 ASP A N 1
ATOM 2315 C CA . ASP A 1 292 ? -21.194 6.233 14.845 1.00 97.19 292 ASP A CA 1
ATOM 2316 C C . ASP A 1 292 ? -21.067 7.755 14.717 1.00 97.19 292 ASP A C 1
ATOM 2318 O O . ASP A 1 292 ? -21.657 8.352 13.812 1.00 97.19 292 ASP A O 1
ATOM 2322 N N . LEU A 1 293 ? -20.239 8.383 15.560 1.00 97.38 293 LEU A N 1
ATOM 2323 C CA . LEU A 1 293 ? -19.941 9.813 15.472 1.00 97.38 293 LEU A CA 1
ATOM 2324 C C . LEU A 1 293 ? -19.199 10.170 14.178 1.00 97.38 293 LEU A C 1
ATOM 2326 O O . LEU A 1 293 ? -19.581 11.135 13.519 1.00 97.38 293 LEU A O 1
ATOM 2330 N N . VAL A 1 294 ? -18.200 9.380 13.766 1.00 96.38 294 VAL A N 1
ATOM 2331 C CA . VAL A 1 294 ? -17.465 9.591 12.503 1.00 96.38 294 VAL A CA 1
ATOM 2332 C C . VAL A 1 294 ? -18.407 9.502 11.300 1.00 96.38 294 VAL A C 1
ATOM 2334 O O . VAL A 1 294 ? -18.384 10.366 10.419 1.00 96.38 294 VAL A O 1
ATOM 2337 N N . VAL A 1 295 ? -19.283 8.493 11.270 1.00 95.06 295 VAL A N 1
ATOM 2338 C CA . VAL A 1 295 ? -20.281 8.328 10.204 1.00 95.06 295 VAL A CA 1
ATOM 2339 C C . VAL A 1 295 ? -21.287 9.479 10.217 1.00 95.06 295 VAL A C 1
ATOM 2341 O O . VAL A 1 295 ? -21.613 10.016 9.155 1.00 95.06 295 VAL A O 1
ATOM 2344 N N . LYS A 1 296 ? -21.768 9.886 11.398 1.00 94.94 296 LYS A N 1
ATOM 2345 C CA . LYS A 1 296 ? -22.678 11.028 11.549 1.00 94.94 296 LYS A CA 1
ATOM 2346 C C . LYS A 1 296 ? -22.028 12.315 11.041 1.00 94.94 296 LYS A C 1
ATOM 2348 O O . LYS A 1 296 ? -22.625 13.017 10.232 1.00 94.94 296 LYS A O 1
ATOM 2353 N N . HIS A 1 297 ? -20.789 12.583 11.440 1.00 93.88 297 HIS A N 1
ATOM 2354 C CA . HIS A 1 297 ? -20.031 13.756 11.017 1.00 93.88 297 HIS A CA 1
ATOM 2355 C C . HIS A 1 297 ? -19.830 13.803 9.494 1.00 93.88 297 HIS A C 1
ATOM 2357 O O . HIS A 1 297 ? -20.042 14.844 8.875 1.00 93.88 297 HIS A O 1
ATOM 2363 N N . ALA A 1 298 ? -19.496 12.671 8.862 1.00 92.06 298 ALA A N 1
ATOM 2364 C CA . ALA A 1 298 ? -19.354 12.585 7.406 1.00 92.06 298 ALA A CA 1
ATOM 2365 C C . ALA A 1 298 ? -20.679 12.841 6.656 1.00 92.06 298 ALA A C 1
ATOM 2367 O O . ALA A 1 298 ? -20.694 13.510 5.619 1.00 92.06 298 ALA A O 1
ATOM 2368 N N . LYS A 1 299 ? -21.807 12.347 7.186 1.00 91.69 299 LYS A N 1
ATOM 2369 C CA . LYS A 1 299 ? -23.148 12.595 6.623 1.00 91.69 299 LYS A CA 1
ATOM 2370 C C . LYS A 1 299 ? -23.566 14.062 6.741 1.00 91.69 299 LYS A C 1
ATOM 2372 O O . LYS A 1 299 ? -24.069 14.630 5.776 1.00 91.69 299 LYS A O 1
ATOM 2377 N N . LEU A 1 300 ? -23.318 14.686 7.893 1.00 91.06 300 LEU A N 1
ATOM 2378 C CA . LEU A 1 300 ? -23.629 16.102 8.102 1.00 91.06 300 LEU A CA 1
ATOM 2379 C C . LEU A 1 300 ? -22.791 17.003 7.185 1.00 91.06 300 LEU A C 1
ATOM 2381 O O . LEU A 1 300 ? -23.336 17.905 6.565 1.00 91.06 300 LEU A O 1
ATOM 2385 N N . LYS A 1 301 ? -21.494 16.712 7.009 1.00 88.12 301 LYS A N 1
ATOM 2386 C CA . LYS A 1 301 ? -20.621 17.476 6.097 1.00 88.12 301 LYS A CA 1
ATOM 2387 C C . LYS A 1 301 ? -20.981 17.353 4.613 1.00 88.12 301 LYS A C 1
ATOM 2389 O O . LYS A 1 301 ? -20.625 18.233 3.839 1.00 88.12 301 LYS A O 1
ATOM 2394 N N . SER A 1 302 ? -21.622 16.260 4.202 1.00 86.94 302 SER A N 1
ATOM 2395 C CA . SER A 1 302 ? -22.015 16.040 2.800 1.00 86.94 302 SER A CA 1
ATOM 2396 C C . SER A 1 302 ? -23.392 16.610 2.454 1.00 86.94 302 SER A C 1
ATOM 2398 O O . SER A 1 302 ? -23.724 16.707 1.275 1.00 86.94 302 SER A O 1
ATOM 2400 N N . SER A 1 303 ? -24.178 17.009 3.454 1.00 83.19 303 SER A N 1
ATOM 2401 C CA . SER A 1 303 ? -25.484 17.640 3.266 1.00 83.19 303 SER A CA 1
ATOM 2402 C C . SER A 1 303 ? -25.280 19.159 3.205 1.00 83.19 303 SER A C 1
ATOM 2404 O O . SER A 1 303 ? -24.949 19.775 4.213 1.00 83.19 303 SER A O 1
ATOM 2406 N N . SER A 1 304 ? -25.374 19.746 2.009 1.00 57.69 304 SER A N 1
ATOM 2407 C CA . SER A 1 304 ? -25.029 21.147 1.734 1.00 57.69 304 SER A CA 1
ATOM 2408 C C . SER A 1 304 ? -25.753 22.169 2.630 1.00 57.69 304 SER A C 1
ATOM 2410 O O . SER A 1 304 ? -26.970 22.290 2.571 1.00 57.69 304 SER A O 1
ATOM 2412 N N . GLU A 1 305 ? -24.930 22.931 3.359 1.00 58.56 305 GLU A N 1
ATOM 2413 C CA . GLU A 1 305 ? -25.061 24.337 3.789 1.00 58.56 305 GLU A CA 1
ATOM 2414 C C . GLU A 1 305 ? -26.173 24.742 4.784 1.00 58.56 305 GLU A C 1
ATOM 2416 O O . GLU A 1 305 ? -27.359 24.775 4.477 1.00 58.56 305 GLU A O 1
ATOM 2421 N N . GLY A 1 306 ? -25.734 25.194 5.970 1.00 56.75 306 GLY A N 1
ATOM 2422 C CA . GLY A 1 306 ? -26.457 26.149 6.823 1.00 56.75 306 GLY A CA 1
ATOM 2423 C C . GLY A 1 306 ? -26.936 25.608 8.171 1.00 56.75 306 GLY A C 1
ATOM 2424 O O . GLY A 1 306 ? -26.498 26.086 9.214 1.00 56.75 306 GLY A O 1
ATOM 2425 N N . ASP A 1 307 ? -27.805 24.596 8.169 1.00 63.75 307 ASP A N 1
ATOM 2426 C CA . ASP A 1 307 ? -28.588 24.235 9.370 1.00 63.75 307 ASP A CA 1
ATOM 2427 C C . ASP A 1 307 ? -27.894 23.270 10.346 1.00 63.75 307 ASP A C 1
ATOM 2429 O O . ASP A 1 307 ? -28.364 23.061 11.465 1.00 63.75 307 ASP A O 1
ATOM 2433 N N . HIS A 1 308 ? -26.752 22.696 9.965 1.00 78.50 308 HIS A N 1
ATOM 2434 C CA . HIS A 1 308 ? -26.083 21.661 10.761 1.00 78.50 308 HIS A CA 1
ATOM 2435 C C . HIS A 1 308 ? -24.775 22.107 11.417 1.00 78.50 308 HIS A C 1
ATOM 2437 O O . HIS A 1 308 ? -24.106 21.282 12.027 1.00 78.50 308 HIS A O 1
ATOM 2443 N N . GLU A 1 309 ? -24.377 23.379 11.340 1.00 84.62 309 GLU A N 1
ATOM 2444 C CA . GLU A 1 309 ? -23.054 23.805 11.826 1.00 84.62 309 GLU A CA 1
ATOM 2445 C C . GLU A 1 309 ? -22.881 23.621 13.343 1.00 84.62 309 GLU A C 1
ATOM 2447 O O . GLU A 1 309 ? -21.870 23.081 13.800 1.00 84.62 309 GLU A O 1
ATOM 2452 N N . ALA A 1 310 ? -23.913 23.949 14.126 1.00 87.06 310 ALA A N 1
ATOM 2453 C CA . ALA A 1 310 ? -23.926 23.688 15.565 1.00 87.06 310 ALA A CA 1
ATOM 2454 C C . ALA A 1 310 ? -23.867 22.181 15.884 1.00 87.06 310 ALA A C 1
ATOM 2456 O O . ALA A 1 310 ? -23.178 21.758 16.815 1.00 87.06 310 ALA A O 1
ATOM 2457 N N . GLU A 1 311 ? -24.557 21.356 15.094 1.00 90.12 311 GLU A N 1
ATOM 2458 C CA . GLU A 1 311 ? -24.559 19.902 15.264 1.00 90.12 311 GLU A CA 1
ATOM 2459 C C . GLU A 1 311 ? -23.213 19.280 14.862 1.00 90.12 311 GLU A C 1
ATOM 2461 O O . GLU A 1 311 ? -22.701 18.417 15.574 1.00 90.12 311 GLU A O 1
ATOM 2466 N N . ILE A 1 312 ? -22.595 19.751 13.776 1.00 90.69 312 ILE A N 1
ATOM 2467 C CA . ILE A 1 312 ? -21.249 19.358 13.340 1.00 90.69 312 ILE A CA 1
ATOM 2468 C C . ILE A 1 312 ? -20.234 19.683 14.436 1.00 90.69 312 ILE A C 1
ATOM 2470 O O . ILE A 1 312 ? -19.436 18.814 14.788 1.00 90.69 312 ILE A O 1
ATOM 2474 N N . GLY A 1 313 ? -20.295 20.891 15.009 1.00 91.12 313 GLY A N 1
ATOM 2475 C CA . GLY A 1 313 ? -19.446 21.293 16.131 1.00 91.12 313 GLY A CA 1
ATOM 2476 C C . GLY A 1 313 ? -19.626 20.385 17.348 1.00 91.12 313 GLY A C 1
ATOM 2477 O O . GLY A 1 313 ? -18.646 19.876 17.886 1.00 91.12 313 GLY A O 1
ATOM 2478 N N . SER A 1 314 ? -20.874 20.095 17.729 1.00 93.94 314 SER A N 1
ATOM 2479 C CA . SER A 1 314 ? -21.182 19.186 18.841 1.00 93.94 314 SER A CA 1
ATOM 2480 C C . SER A 1 314 ? -20.643 17.767 18.613 1.00 93.94 314 SER A C 1
ATOM 2482 O O . SER A 1 314 ? -20.034 17.185 19.513 1.00 93.94 314 SER A O 1
ATOM 2484 N N . VAL A 1 315 ? -20.812 17.216 17.407 1.00 94.94 315 VAL A N 1
ATOM 2485 C CA . VAL A 1 315 ? -20.283 15.890 17.048 1.00 94.94 315 VAL A CA 1
ATOM 2486 C C . VAL A 1 315 ? -18.751 15.896 17.038 1.00 94.94 315 VAL A C 1
ATOM 2488 O O . VAL A 1 315 ? -18.142 14.939 17.511 1.00 94.94 315 VAL A O 1
ATOM 2491 N N . ALA A 1 316 ? -18.117 16.967 16.555 1.00 94.06 316 ALA A N 1
ATOM 2492 C CA . ALA A 1 316 ? -16.663 17.110 16.567 1.00 94.06 316 ALA A CA 1
ATOM 2493 C C . ALA A 1 316 ? -16.094 17.134 17.994 1.00 94.06 316 ALA A C 1
ATOM 2495 O O . ALA A 1 316 ? -15.123 16.428 18.266 1.00 94.06 316 ALA A O 1
ATOM 2496 N N . THR A 1 317 ? -16.725 17.865 18.918 1.00 95.25 317 THR A N 1
ATOM 2497 C CA . THR A 1 317 ? -16.345 17.853 20.340 1.00 95.25 317 THR A CA 1
ATOM 2498 C C . THR A 1 317 ? -16.494 16.457 20.944 1.00 95.25 317 THR A C 1
ATOM 2500 O O . THR A 1 317 ? -15.553 15.957 21.552 1.00 95.25 317 THR A O 1
ATOM 2503 N N . ALA A 1 318 ? -17.618 15.775 20.696 1.00 96.06 318 ALA A N 1
ATOM 2504 C CA . ALA A 1 318 ? -17.831 14.419 21.202 1.00 96.06 318 ALA A CA 1
ATOM 2505 C C . ALA A 1 318 ? -16.785 13.414 20.677 1.00 96.06 318 ALA A C 1
ATOM 2507 O O . ALA A 1 318 ? -16.362 12.524 21.412 1.00 96.06 318 ALA A O 1
ATOM 2508 N N . MET A 1 319 ? -16.340 13.552 19.422 1.00 97.06 319 MET A N 1
ATOM 2509 C CA . MET A 1 319 ? -15.244 12.739 18.882 1.00 97.06 319 MET A CA 1
ATOM 2510 C C . MET A 1 319 ? -13.903 13.055 19.555 1.00 97.06 319 MET A C 1
ATOM 2512 O O . MET A 1 319 ? -13.149 12.132 19.863 1.00 97.06 319 MET A O 1
ATOM 2516 N N . ALA A 1 320 ? -13.607 14.335 19.806 1.00 95.00 320 ALA A N 1
ATOM 2517 C CA . ALA A 1 320 ? -12.384 14.750 20.492 1.00 95.00 320 ALA A CA 1
ATOM 2518 C C . ALA A 1 320 ? -12.311 14.182 21.922 1.00 95.00 320 ALA A C 1
ATOM 2520 O O . ALA A 1 320 ? -11.265 13.679 22.329 1.00 95.00 320 ALA A O 1
ATOM 2521 N N . ASP A 1 321 ? -13.437 14.152 22.640 1.00 95.19 321 ASP A N 1
ATOM 2522 C CA . ASP A 1 321 ? -13.533 13.597 24.000 1.00 95.19 321 ASP A CA 1
ATOM 2523 C C . ASP A 1 321 ? -13.282 12.075 24.064 1.00 95.19 321 ASP A C 1
ATOM 2525 O O . ASP A 1 321 ? -12.912 11.531 25.112 1.00 95.19 321 ASP A O 1
ATOM 2529 N N . LEU A 1 322 ? -13.498 11.361 22.954 1.00 96.25 322 LEU A N 1
ATOM 2530 C CA . LEU A 1 322 ? -13.248 9.920 22.842 1.00 96.25 322 LEU A CA 1
ATOM 2531 C C . LEU A 1 322 ? -11.857 9.584 22.298 1.00 96.25 322 LEU A C 1
ATOM 2533 O O . LEU A 1 322 ? -11.433 8.432 22.419 1.00 96.25 322 LEU A O 1
ATOM 2537 N N . LEU A 1 323 ? -11.146 10.556 21.725 1.00 95.56 323 LEU A N 1
ATOM 2538 C CA . LEU A 1 323 ? -9.918 10.328 20.965 1.00 95.56 323 LEU A CA 1
ATOM 2539 C C . LEU A 1 323 ? -8.843 9.623 21.802 1.00 95.56 323 LEU A C 1
ATOM 2541 O O . LEU A 1 323 ? -8.341 8.569 21.419 1.00 95.56 323 LEU A O 1
ATOM 2545 N N . GLU A 1 324 ? -8.544 10.150 22.989 1.00 95.31 324 GLU A N 1
ATOM 2546 C CA . GLU A 1 324 ? -7.546 9.546 23.877 1.00 95.31 324 GLU A CA 1
ATOM 2547 C C . GLU A 1 324 ? -7.979 8.152 24.352 1.00 95.31 324 GLU A C 1
ATOM 2549 O O . GLU A 1 324 ? -7.169 7.229 24.411 1.00 95.31 324 GLU A O 1
ATOM 2554 N N . LYS A 1 325 ? -9.279 7.938 24.591 1.00 95.62 325 LYS A N 1
ATOM 2555 C CA . LYS A 1 325 ? -9.795 6.630 25.021 1.00 95.62 325 LYS A CA 1
ATOM 2556 C C . LYS A 1 325 ? -9.590 5.558 23.952 1.00 95.62 325 LYS A C 1
ATOM 2558 O O . LYS A 1 325 ? -9.173 4.450 24.285 1.00 95.62 325 LYS A O 1
ATOM 2563 N N . ILE A 1 326 ? -9.852 5.858 22.676 1.00 96.44 326 ILE A N 1
ATOM 2564 C CA . ILE A 1 326 ? -9.640 4.873 21.603 1.00 96.44 326 ILE A CA 1
ATOM 2565 C C . ILE A 1 326 ? -8.150 4.577 21.388 1.00 96.44 326 ILE A C 1
ATOM 2567 O O . ILE A 1 326 ? -7.785 3.412 21.205 1.00 96.44 326 ILE A O 1
ATOM 2571 N N . LYS A 1 327 ? -7.279 5.591 21.515 1.00 96.44 327 LYS A N 1
ATOM 2572 C CA . LYS A 1 327 ? -5.820 5.415 21.459 1.00 96.44 327 LYS A CA 1
ATOM 2573 C C . LYS A 1 327 ? -5.339 4.498 22.577 1.00 96.44 327 LYS A C 1
ATOM 2575 O O . LYS A 1 327 ? -4.574 3.563 22.335 1.00 96.44 327 LYS A O 1
ATOM 2580 N N . GLU A 1 328 ? -5.829 4.707 23.796 1.00 95.12 328 GLU A N 1
ATOM 2581 C CA . GLU A 1 328 ? -5.511 3.850 24.934 1.00 95.12 328 GLU A CA 1
ATOM 2582 C C . GLU A 1 328 ? -5.988 2.407 24.736 1.00 95.12 328 GLU A C 1
ATOM 2584 O O . GLU A 1 328 ? -5.257 1.476 25.073 1.00 95.12 328 GLU A O 1
ATOM 2589 N N . ILE A 1 329 ? -7.185 2.200 24.173 1.00 95.12 329 ILE A N 1
ATOM 2590 C CA . ILE A 1 329 ? -7.718 0.858 23.888 1.00 95.12 329 ILE A CA 1
ATOM 2591 C C . ILE A 1 329 ? -6.785 0.079 22.953 1.00 95.12 329 ILE A C 1
ATOM 2593 O O . ILE A 1 329 ? -6.556 -1.110 23.184 1.00 95.12 329 ILE A O 1
ATOM 2597 N N . ALA A 1 330 ? -6.246 0.733 21.921 1.00 94.19 330 ALA A N 1
ATOM 2598 C CA . ALA A 1 330 ? -5.404 0.087 20.917 1.00 94.19 330 ALA A CA 1
ATOM 2599 C C . ALA A 1 330 ? -3.938 -0.102 21.357 1.00 94.19 330 ALA A C 1
ATOM 2601 O O . ALA A 1 330 ? -3.267 -1.023 20.887 1.00 94.19 330 ALA A O 1
ATOM 2602 N N . THR A 1 331 ? -3.435 0.744 22.261 1.00 91.69 331 THR A N 1
ATOM 2603 C CA . THR A 1 331 ? -2.020 0.748 22.679 1.00 91.69 331 THR A CA 1
ATOM 2604 C C . THR A 1 331 ? -1.759 0.037 24.006 1.00 91.69 331 THR A C 1
ATOM 2606 O O . THR A 1 331 ? -0.684 -0.546 24.184 1.00 91.69 331 THR A O 1
ATOM 2609 N N . LYS A 1 332 ? -2.717 0.027 24.945 1.00 81.62 332 LYS A N 1
ATOM 2610 C CA . LYS A 1 332 ? -2.555 -0.691 26.218 1.00 81.62 332 LYS A CA 1
ATOM 2611 C C . LYS A 1 332 ? -2.529 -2.192 25.946 1.00 81.62 332 LYS A C 1
ATOM 2613 O O . LYS A 1 332 ? -3.432 -2.743 25.318 1.00 81.62 332 LYS A O 1
ATOM 2618 N N . LYS A 1 333 ? -1.492 -2.874 26.450 1.00 59.66 333 LYS A N 1
ATOM 2619 C CA . LYS A 1 333 ? -1.398 -4.337 26.388 1.00 59.66 333 LYS A CA 1
ATOM 2620 C C . LYS A 1 333 ? -2.674 -4.923 26.989 1.00 59.66 333 LYS A C 1
ATOM 2622 O O . LYS A 1 333 ? -2.945 -4.754 28.175 1.00 59.66 333 LYS A O 1
ATOM 2627 N N . SER A 1 334 ? -3.462 -5.593 26.157 1.00 49.41 334 SER A N 1
ATOM 2628 C CA . SER A 1 334 ? -4.472 -6.523 26.635 1.00 49.41 334 SER A CA 1
ATOM 2629 C C . SER A 1 334 ? -3.766 -7.531 27.544 1.00 49.41 334 SER A C 1
ATOM 2631 O O . SER A 1 334 ? -2.899 -8.265 27.072 1.00 49.41 334 SER A O 1
ATOM 2633 N N . ASN A 1 335 ? -4.095 -7.544 28.837 1.00 35.94 335 ASN A N 1
ATOM 2634 C CA . ASN A 1 335 ? -3.801 -8.671 29.718 1.00 35.94 335 ASN A CA 1
ATOM 2635 C C . ASN A 1 335 ? -4.693 -9.841 29.282 1.00 35.94 335 ASN A C 1
ATOM 2637 O O . ASN A 1 335 ? -5.681 -10.161 29.933 1.00 35.94 335 ASN A O 1
ATOM 2641 N N . THR A 1 336 ? -4.394 -10.426 28.130 1.00 35.31 336 THR A N 1
ATOM 2642 C CA . THR A 1 336 ? -4.890 -11.747 27.756 1.00 35.31 336 THR A CA 1
ATOM 2643 C C . THR A 1 336 ? -3.849 -12.748 28.240 1.00 35.31 336 THR A C 1
ATOM 2645 O O . THR A 1 336 ? -2.683 -12.604 27.856 1.00 35.31 336 THR A O 1
ATOM 2648 N N . PRO A 1 337 ? -4.218 -13.699 29.117 1.00 31.00 337 PRO A N 1
ATOM 2649 C CA . PRO A 1 337 ? -3.303 -14.740 29.549 1.00 31.00 337 PRO A CA 1
ATOM 2650 C C . PRO A 1 337 ? -2.880 -15.526 28.309 1.00 31.00 337 PRO A C 1
ATOM 2652 O O . PRO A 1 337 ? -3.706 -15.953 27.507 1.00 31.00 337 PRO A O 1
ATOM 2655 N N . THR A 1 338 ? -1.574 -15.625 28.107 1.00 30.62 338 THR A N 1
ATOM 2656 C CA . THR A 1 338 ? -0.984 -16.618 27.219 1.00 30.62 338 THR A CA 1
ATOM 2657 C C . THR A 1 338 ? -1.273 -17.979 27.832 1.00 30.62 338 THR A C 1
ATOM 2659 O O . THR A 1 338 ? -0.623 -18.329 28.816 1.00 30.62 338 THR A O 1
ATOM 2662 N N . ASP A 1 339 ? -2.258 -18.698 27.300 1.00 30.55 339 ASP A N 1
ATOM 2663 C CA . ASP A 1 339 ? -2.335 -20.137 27.526 1.00 30.55 339 ASP A CA 1
ATOM 2664 C C . ASP A 1 339 ? -1.179 -20.804 26.766 1.00 30.55 339 ASP A C 1
ATOM 2666 O O . ASP A 1 339 ? -0.856 -20.429 25.632 1.00 30.55 339 ASP A O 1
ATOM 2670 N N . GLU A 1 340 ? -0.519 -21.701 27.495 1.00 30.58 340 GLU A N 1
ATOM 2671 C CA . GLU A 1 340 ? 0.698 -22.457 27.176 1.00 30.58 340 GLU A CA 1
ATOM 2672 C C . GLU A 1 340 ? 0.592 -23.362 25.941 1.00 30.58 340 GLU A C 1
ATOM 2674 O O . GLU A 1 340 ? -0.508 -23.893 25.657 1.00 30.58 340 GLU A O 1
#

Secondary structure (DSSP, 8-state):
-----------------SSSSSSSSS-SS-------HHHHHHHHHTSTTTTTS-HHHHHHHHHHHHHHHHHHHHHHHHHHHHHT-HHHHHHHHHHHHHHHHHHHHHHHHHHHHHTT--TTHHHHHHHHHIIIIIHHHHHHHHHHHHHHTT---S-TTSPPPHHHHHHHHTTS-HHHHHHHHHHHHHTT-SSSHHHHHHHHHHHSTTTT----PPPPHHHHHHHHHHHHHHHHHHHHH---HHHHHHHHHHHHHHHHHS------GGGHHHHHHHHTTTS-HHHHHHHHHHHHHHHHHHHHHHS-SSTTHHHHHHHHHHHHHHHHHHHHHHHS--------

pLDDT: mean 83.56, std 19.99, range [28.16, 98.38]

Sequence (340 aa):
KKKKRNYEHDDAGSDDDVAVTSIAEKSKGQELTFMSIEEIEKVLKSQNHLKECPKELLTEIASRLHRPLTRQFQELAKSIFLKNSGADRKKTVLEMQERISGLWVNARLFEKGVQHWEDPVHGQLVKHLLKTLGSELANTVVMAVAGDHMINVAQPDEPLTPDARLRLINTLPNDIQEHLTKLHASLNGQTLDDFFHQLELLCGPAHLGILLKKPDKRKERQLVFNYRQSLVEQLNVETDPAMCLHLCSVLLFQTATHSMLHIPGRLVPNVLQYLVTSLGADKMAVLTQMQDLVVKHAKLKSSSEGDHEAEIGSVATAMADLLEKIKEIATKKSNTPTDE

Foldseek 3Di:
DDDDDDDDDDDDDDPDPPPPVVVVPPPVPDLDFDDDLVVQLVVQCPDPVRVPPDSVVSSVVSVVVRVVVSVVVSVVVCVVVVCVPVVNVVVVLVVLLVVLLVLLQVLVLQLVVLVVDDPPVSQQQQLLCLQPSLLVNLQSLLLLQCVVVVNDDPCSPDRQDLVNSLVSLVVDDPVVSVLSVQLSVCSRPSHCVSNVVSSCVCCPPVHVPRDRDHDDPVRLLVVLVVVLVVLLVCLVPDDDLLVNLVSLLQLLSCVVPVGGHDHDSVCSVVSLVVCPVVDDPVLSVLSVLSVVLVVVLVVLVVPDDDDCPVVNVVSSVVSNVSSVVSSCSSPPDDPDDPDD

Organism: NCBI:txid1028688

InterPro domains:
  IPR018611 E3 UFM1-protein ligase 1 [PTHR31057] (2-334)
  IPR056580 E3 UFM1-protein ligase 1-like domain [PF23659] (95-215)
  IPR056761 E3 UFM1-protein ligase-like, C-terminal domain [PF25041] (220-329)

=== Feature glossary ===
Key to the feature types in this record:

Secondary structure (8-state, DSSP). Secondary structure is the local, repeating backbone conformation. DSSP classifies it into eight states by reading the hydrogen-bond network: three helix types (H, G, I), two β types (E, B), two non-regular types (T, S), and unstructured coil (-).

Backbone torsions (φ/ψ). Backbone dihedral angles. Every residue except chain termini has a φ (preceding-C → N → Cα → C) and a ψ (N → Cα → C → next-N). They are reported in degrees following the IUPAC sign convention. Secondary structure is essentially a statement about which (φ, ψ) basin each residue occupies.

Predicted aligned error. Predicted Aligned Error (PAE) is an AlphaFold confidence matrix: entry (i, j) is the expected error in the position of residue j, in ångströms, when the prediction is superimposed on the true structure at residue i. Low PAE within a block of residues means that block is internally rigid and well-predicted; high PAE between two blocks means their relative placement is uncertain even if each block individually is confident.

B-factor. B-factor (Debye–Waller factor) reflects atomic displacement in the crystal lattice. It is an experimental observable (units Å²), not a prediction; low values mean the atom is pinned down, high values mean it moves or is heterogeneous across the crystal.

Secondary structure (3-state, P-SEA). Three-state secondary structure (P-SEA) collapses the eight DSSP classes into helix (a), strand (b), and coil (c). P-SEA assigns these from Cα geometry alone — distances and angles — without requiring backbone oxygens, so it works on any Cα trace.

Sequence. Primary structure: the covalent order of the twenty standard amino acids along the backbone. Two proteins with the same sequence will (almost always) fold to the same structure; two with 30% identity often share a fold but not the details.

pLDDT. pLDDT is the predicted lDDT-Cα score: AlphaFold's confidence that the local environment of each residue (all inter-atomic distances within 15 Å) is correctly placed. It is a per-residue number between 0 and 100, with higher meaning more reliable.

InterPro / GO / CATH / organism. Functional annotations link the protein to curated databases. InterPro entries identify conserved domains and families by matching the sequence against member-database signatures (Pfam, PROSITE, CDD, …). Gene Ontology (GO) terms describe molecular function, biological process, and cellular component in a controlled vocabulary. CATH places the structure in a hierarchical fold classification (Class/Architecture/Topology/Homologous-superfamily). The organism is the source species.

Contact-map, Ramachandran, and PAE plots. Three diagnostic plots accompany the record. The Cα contact map visualizes the tertiary structure as a 2D adjacency matrix (8 Å cutoff, sequence-local contacts suppressed). The Ramachandran plot shows the distribution of backbone (φ, ψ) torsions, with points in the α and β basins reflecting secondary structure content. The PAE plot shows AlphaFold's inter-residue confidence as a color matrix.

mmCIF coordinates. The mmCIF table is the protein's shape written out atom by atom. For each backbone N, Cα, C, and carbonyl O, it records an (x, y, z) coordinate triple in Å plus the residue type, chain letter, and residue number.

Radius of gyration, Cα contacts, bounding box. Three whole-structure scalars: the radius of gyration (RMS distance of Cα from centroid, in Å), the count of Cα–Cα contacts (pairs closer than 8 Å and separated by more than four residues in sequence — i.e. tertiary, not local, contacts), and the bounding-box dimensions. Together they distinguish compact globular folds from extended fibres or disordered chains.

Foldseek 3Di. The Foldseek 3Di string encodes local tertiary geometry as a 20-letter alphabet — one character per residue — derived from the relative positions of nearby Cα atoms. Unlike the amino-acid sequence, 3Di is a direct function of the 3D structure, so two proteins with the same fold have similar 3Di strings even at low sequence identity.

Rendered structure images. Six rendered views show the 3D structure from the faces of a cube — i.e. along ±x, ±y, ±z. Rendering representation is drawn randomly per protein from cartoon (secondary-structure ribbons), sticks (backbone bonds), or molecular surface; coloring is either N→C rainbow (blue at the N-terminus through red at the C-terminus) or one color per chain.

Nearest PDB structures. The Foldseek neighbor list gives the closest experimentally determined structures in the PDB, ranked by structural alignment. TM-score near 1 means near-identical fold; near 0.3 means only rough topology match. This is how one finds what a novel AlphaFold prediction most resembles in the solved-structure universe.

Solvent-accessible surface area. SASA measures how much of the protein is reachable by solvent. It is computed by rolling a water-sized probe over the atomic surface and summing the exposed area (Å²). Per-residue SASA distinguishes core (buried, low SASA) from surface (exposed, high SASA) residues; total SASA is a whole-molecule size measure.